Protein AF-A0A954FGM5-F1 (afdb_monomer_lite)

Secondary structure (DSSP, 8-state):
---PPPPP---HHHHHHHHHHHHHHHTTS--EEEEEEE--SEE-SSEEEPPTT---TT---HHHH--EETTEESS-----EEEEEEETTSS-EEEEE--EEETTEEE-SS-SSS-SS--TTT-TTSSSS----PPPGGGSGGGTPSSP-EEEEEEEEEPSSS-EEEEEEEE-TT--EEEEEEEEE-SS---GGGG-EEEEEEPTTSSEEEE---TTSPPP---TTSEEEETTTTEEEEEEEEEEPPTT--TTSGGGT-SEEEEESSPPPTTGGG--S-S--SSTT--TTSEEE--TTEEEEEEEEE----SS--

Sequence (314 aa):
RTAEGPAPTATAADLQALKLAAQALSGQGDGWTEILQGVPDAVTATALTMPAGTDLSAVPTSQLLMPFSGTVPLVRDPENFRVLLYDDTGKFSQAFPLTGVSGLIVTWSEDLNGSNGLDAGEDFNGNGVLDLRALPVEFYTNGITNPPVVSRVVIQARRVSDFSWMLTVRRRGDGALRSADIVVRFSDGADTNNERIFPATFIRGSQFVGVKVGADGVEPKIRKGKFIFDGVNAQWYRVRNVQEKSLLSPSTSFWANYDYLLELESDAVASAGSDASDGVMDGSDMSSMAGAMFPPGIVDVYPAGYRSFPETAD

Structure (mmCIF, N/CA/C/O backbone):
data_AF-A0A954FGM5-F1
#
_entry.id   AF-A0A954FGM5-F1
#
loop_
_atom_site.group_PDB
_atom_site.id
_atom_site.type_symbol
_atom_site.label_atom_id
_atom_site.label_alt_id
_atom_site.label_comp_id
_atom_site.label_asym_id
_atom_site.label_entity_id
_atom_site.label_seq_id
_atom_site.pdbx_PDB_ins_code
_atom_site.Cartn_x
_atom_site.Cartn_y
_atom_site.Cartn_z
_atom_site.occupancy
_atom_site.B_iso_or_equiv
_atom_site.auth_seq_id
_atom_site.auth_comp_id
_atom_site.auth_asym_id
_atom_site.auth_atom_id
_atom_site.pdbx_PDB_model_num
ATOM 1 N N . ARG A 1 1 ? -9.840 7.642 -35.596 1.00 42.34 1 ARG A N 1
ATOM 2 C CA . ARG A 1 1 ? -10.174 8.086 -34.224 1.00 42.34 1 ARG A CA 1
ATOM 3 C C . ARG A 1 1 ? -10.397 9.586 -34.293 1.00 42.34 1 ARG A C 1
ATOM 5 O O . ARG A 1 1 ? -9.471 10.291 -34.664 1.00 42.34 1 ARG A O 1
ATOM 12 N N . THR A 1 2 ? -11.628 10.047 -34.082 1.00 35.12 2 THR A N 1
ATOM 13 C CA . THR A 1 2 ? -11.915 11.469 -33.840 1.00 35.12 2 THR A CA 1
ATOM 14 C C . THR A 1 2 ? -11.052 11.947 -32.680 1.00 35.12 2 THR A C 1
ATOM 16 O O . THR A 1 2 ? -10.830 11.165 -31.757 1.00 35.12 2 THR A O 1
ATOM 19 N N . ALA A 1 3 ? -10.526 13.171 -32.771 1.00 37.81 3 ALA A N 1
ATOM 20 C CA . ALA A 1 3 ? -9.699 13.777 -31.736 1.00 37.81 3 ALA A CA 1
ATOM 21 C C . ALA A 1 3 ? -10.379 13.594 -30.374 1.00 37.81 3 ALA A C 1
ATOM 23 O O . ALA A 1 3 ? -11.479 14.106 -30.160 1.00 37.81 3 ALA A O 1
ATOM 24 N N . GLU A 1 4 ? -9.764 12.793 -29.502 1.00 42.00 4 GLU A N 1
ATOM 25 C CA . GLU A 1 4 ? -10.161 12.735 -28.102 1.00 42.00 4 GLU A CA 1
ATOM 26 C C . GLU A 1 4 ? -10.044 14.161 -27.572 1.00 42.00 4 GLU A C 1
ATOM 28 O O . GLU A 1 4 ? -9.002 14.807 -27.718 1.00 42.00 4 GLU A O 1
ATOM 33 N N . GLY A 1 5 ? -11.149 14.688 -27.040 1.00 39.25 5 GLY A N 1
ATOM 34 C CA . GLY A 1 5 ? -11.119 15.945 -26.307 1.00 39.25 5 GLY A CA 1
ATOM 35 C C . GLY A 1 5 ? -10.073 15.874 -25.189 1.00 39.25 5 GLY A C 1
ATOM 36 O O . GLY A 1 5 ? -9.646 14.775 -24.823 1.00 39.25 5 GLY A O 1
ATOM 37 N N . PRO A 1 6 ? -9.637 17.024 -24.648 1.00 44.00 6 PRO A N 1
ATOM 38 C CA . PRO A 1 6 ? -8.684 17.030 -23.547 1.00 44.00 6 PRO A CA 1
ATOM 39 C C . PRO A 1 6 ? -9.183 16.080 -22.456 1.00 44.00 6 PRO A C 1
ATOM 41 O O . PRO A 1 6 ? -10.339 16.178 -22.036 1.00 44.00 6 PRO A O 1
ATOM 44 N N . ALA A 1 7 ? -8.332 15.126 -22.068 1.00 49.62 7 ALA A N 1
ATOM 45 C CA . ALA A 1 7 ? -8.654 14.181 -21.012 1.00 49.62 7 ALA A CA 1
ATOM 46 C C . ALA A 1 7 ? -9.137 14.980 -19.789 1.00 49.62 7 ALA A C 1
ATOM 48 O O . ALA A 1 7 ? -8.488 15.971 -19.438 1.00 49.62 7 ALA A O 1
ATOM 49 N N . PRO A 1 8 ? -10.281 14.622 -19.181 1.00 52.44 8 PRO A N 1
ATOM 50 C CA . PRO A 1 8 ? -10.794 15.358 -18.038 1.00 52.44 8 PRO A CA 1
ATOM 51 C C . PRO A 1 8 ? -9.719 15.400 -16.950 1.00 52.44 8 PRO A C 1
ATOM 53 O O . PRO A 1 8 ? -9.206 14.364 -16.528 1.00 52.44 8 PRO A O 1
ATOM 56 N N . THR A 1 9 ? -9.340 16.607 -16.532 1.00 68.38 9 THR A N 1
ATOM 57 C CA . THR A 1 9 ? -8.352 16.798 -15.471 1.00 68.38 9 THR A CA 1
ATOM 58 C C . THR A 1 9 ? -8.957 16.306 -14.162 1.00 68.38 9 THR A C 1
ATOM 60 O O . THR A 1 9 ? -9.938 16.880 -13.691 1.00 68.38 9 THR A O 1
ATOM 63 N N . ALA A 1 10 ? -8.391 15.243 -13.588 1.00 72.81 10 ALA A N 1
ATOM 64 C CA . ALA A 1 10 ? -8.814 14.728 -12.290 1.00 72.81 10 ALA A CA 1
ATOM 65 C C . ALA A 1 10 ? -8.733 15.837 -11.228 1.00 72.81 10 ALA A C 1
ATOM 67 O O . ALA A 1 10 ? -7.731 16.555 -11.140 1.00 72.81 10 ALA A O 1
ATOM 68 N N . THR A 1 11 ? -9.787 15.993 -10.429 1.00 80.50 11 THR A N 1
ATOM 69 C CA . THR A 1 11 ? -9.795 16.943 -9.312 1.00 80.50 11 THR A CA 1
ATOM 70 C C . THR A 1 11 ? -8.912 16.434 -8.167 1.00 80.50 11 THR A C 1
ATOM 72 O O . THR A 1 11 ? -8.556 15.257 -8.105 1.00 80.50 11 THR A O 1
ATOM 75 N N . ALA A 1 12 ? -8.568 17.299 -7.207 1.00 75.06 12 ALA A N 1
ATOM 76 C CA . ALA A 1 12 ? -7.838 16.872 -6.008 1.00 75.06 12 ALA A CA 1
ATOM 77 C C . ALA A 1 12 ? -8.591 15.779 -5.221 1.00 75.06 12 ALA A C 1
ATOM 79 O O . ALA A 1 12 ? -7.965 14.873 -4.670 1.00 75.06 12 ALA A O 1
ATOM 80 N N . ALA A 1 13 ? -9.926 15.839 -5.221 1.00 71.00 13 ALA A N 1
ATOM 81 C CA . ALA A 1 13 ? -10.782 14.846 -4.585 1.00 71.00 13 ALA A CA 1
ATOM 82 C C . ALA A 1 13 ? -10.732 13.496 -5.325 1.00 71.00 13 ALA A C 1
ATOM 84 O O . ALA A 1 13 ? -10.626 12.459 -4.674 1.00 71.00 13 ALA A O 1
ATOM 85 N N . ASP A 1 14 ? -10.699 13.504 -6.664 1.00 71.12 14 ASP A N 1
ATOM 86 C CA . ASP A 1 14 ? -10.536 12.286 -7.476 1.00 71.12 14 ASP A CA 1
ATOM 87 C C . ASP A 1 14 ? -9.168 11.626 -7.245 1.00 71.12 14 ASP A C 1
ATOM 89 O O . ASP A 1 14 ? -9.064 10.406 -7.115 1.00 71.12 14 ASP A O 1
ATOM 93 N N . LEU A 1 15 ? -8.104 12.430 -7.139 1.00 69.06 15 LEU A N 1
ATOM 94 C CA . LEU A 1 15 ? -6.757 11.932 -6.845 1.00 69.06 15 LEU A CA 1
ATOM 95 C C . LEU A 1 15 ? -6.665 11.340 -5.429 1.00 69.06 15 LEU A C 1
ATOM 97 O O . LEU A 1 15 ? -6.046 10.291 -5.238 1.00 69.06 15 LEU A O 1
ATOM 101 N N . GLN A 1 16 ? -7.300 11.973 -4.438 1.00 71.94 16 GLN A N 1
ATOM 102 C CA . GLN A 1 16 ? -7.388 11.443 -3.074 1.00 71.94 16 GLN A CA 1
ATOM 103 C C . GLN A 1 16 ? -8.213 10.151 -3.018 1.00 71.94 16 GLN A C 1
ATOM 105 O O . GLN A 1 16 ? -7.807 9.201 -2.348 1.00 71.94 16 GLN A O 1
ATOM 110 N N . ALA A 1 17 ? -9.324 10.085 -3.754 1.00 70.88 17 ALA A N 1
ATOM 111 C CA . ALA A 1 17 ? -10.164 8.897 -3.872 1.00 70.88 17 ALA A CA 1
ATOM 112 C C . ALA A 1 17 ? -9.381 7.718 -4.466 1.00 70.88 17 ALA A C 1
ATOM 114 O O . ALA A 1 17 ? -9.348 6.631 -3.885 1.00 70.88 17 ALA A O 1
ATOM 115 N N . LEU A 1 18 ? -8.665 7.953 -5.569 1.00 69.25 18 LEU A N 1
ATOM 116 C CA . LEU A 1 18 ? -7.791 6.956 -6.184 1.00 69.25 18 LEU A CA 1
ATOM 117 C C . LEU A 1 18 ? -6.701 6.482 -5.214 1.00 69.25 18 LEU A C 1
ATOM 119 O O . LEU A 1 18 ? -6.462 5.280 -5.102 1.00 69.25 18 LEU A O 1
ATOM 123 N N . LYS A 1 19 ? -6.069 7.406 -4.477 1.00 69.56 19 LYS A N 1
ATOM 124 C CA . LYS A 1 19 ? -5.048 7.073 -3.475 1.00 69.56 19 LYS A CA 1
ATOM 125 C C . LYS A 1 19 ? -5.610 6.180 -2.365 1.00 69.56 19 LYS A C 1
ATOM 127 O O . LYS A 1 19 ? -4.967 5.195 -2.016 1.00 69.56 19 LYS A O 1
ATOM 132 N N . LEU A 1 20 ? -6.795 6.488 -1.836 1.00 71.50 20 LEU A N 1
ATOM 133 C CA . LEU A 1 20 ? -7.445 5.682 -0.795 1.00 71.50 20 LEU A CA 1
ATOM 134 C C . LEU A 1 20 ? -7.841 4.292 -1.303 1.00 71.50 20 LEU A C 1
ATOM 136 O O . LEU A 1 20 ? -7.588 3.304 -0.618 1.00 71.50 20 LEU A O 1
ATOM 140 N N . ALA A 1 21 ? -8.387 4.189 -2.517 1.00 69.44 21 ALA A N 1
ATOM 141 C CA . ALA A 1 21 ? -8.713 2.902 -3.130 1.00 69.44 21 ALA A CA 1
ATOM 142 C C . ALA A 1 21 ? -7.455 2.049 -3.376 1.00 69.44 21 ALA A C 1
ATOM 144 O O . ALA A 1 21 ? -7.438 0.851 -3.084 1.00 69.44 21 ALA A O 1
ATOM 145 N N . ALA A 1 22 ? -6.375 2.675 -3.854 1.00 66.19 22 ALA A N 1
ATOM 146 C CA . ALA A 1 22 ? -5.086 2.018 -4.025 1.00 66.19 22 ALA A CA 1
ATOM 147 C C . ALA A 1 22 ? -4.515 1.541 -2.682 1.00 66.19 22 ALA A C 1
ATOM 149 O O . ALA A 1 22 ? -4.049 0.409 -2.606 1.00 66.19 22 ALA A O 1
ATOM 150 N N . GLN A 1 23 ? -4.613 2.352 -1.621 1.00 67.75 23 GLN A N 1
ATOM 151 C CA . GLN A 1 23 ? -4.214 1.973 -0.261 1.00 67.75 23 GLN A CA 1
ATOM 152 C C . GLN A 1 23 ? -5.037 0.801 0.286 1.00 67.75 23 GLN A C 1
ATOM 154 O O . GLN A 1 23 ? -4.470 -0.117 0.877 1.00 67.75 23 GLN A O 1
ATOM 159 N N . ALA A 1 24 ? -6.352 0.794 0.059 1.00 68.12 24 ALA A N 1
ATOM 160 C CA . ALA A 1 24 ? -7.238 -0.287 0.488 1.00 68.12 24 ALA A CA 1
ATOM 161 C C . ALA A 1 24 ? -6.846 -1.632 -0.139 1.00 68.12 24 ALA A C 1
ATOM 163 O O . ALA A 1 24 ? -6.836 -2.667 0.533 1.00 68.12 24 ALA A O 1
ATOM 164 N N . LEU A 1 25 ? -6.504 -1.600 -1.431 1.00 66.44 25 LEU A N 1
ATOM 165 C CA . LEU A 1 25 ? -6.052 -2.758 -2.191 1.00 66.44 25 LEU A CA 1
ATOM 166 C C . LEU A 1 25 ? -4.634 -3.180 -1.785 1.00 66.44 25 LEU A C 1
ATOM 168 O O . LEU A 1 25 ? -4.386 -4.355 -1.521 1.00 66.44 25 LEU A O 1
ATOM 172 N N . SER A 1 26 ? -3.702 -2.229 -1.697 1.00 59.91 26 SER A N 1
ATOM 173 C CA . SER A 1 26 ? -2.297 -2.503 -1.388 1.00 59.91 26 SER A CA 1
ATOM 174 C C . SER A 1 26 ? -2.081 -2.935 0.061 1.00 59.91 26 SER A C 1
ATOM 176 O O . SER A 1 26 ? -1.138 -3.666 0.347 1.00 59.91 26 SER A O 1
ATOM 178 N N . GLY A 1 27 ? -2.953 -2.491 0.968 1.00 58.19 27 GLY A N 1
ATOM 179 C CA . GLY A 1 27 ? -2.939 -2.821 2.387 1.00 58.19 27 GLY A CA 1
ATOM 180 C C . GLY A 1 27 ? -3.598 -4.157 2.723 1.00 58.19 27 GLY A C 1
ATOM 181 O O . GLY A 1 27 ? -3.736 -4.459 3.902 1.00 58.19 27 GLY A O 1
ATOM 182 N N . GLN A 1 28 ? -4.041 -4.968 1.749 1.00 60.12 28 GLN A N 1
ATOM 183 C CA . GLN A 1 28 ? -4.623 -6.298 2.024 1.00 60.12 28 GLN A CA 1
ATOM 184 C C . GLN A 1 28 ? -3.660 -7.271 2.733 1.00 60.12 28 GLN A C 1
ATOM 186 O O . GLN A 1 28 ? -4.108 -8.303 3.224 1.00 60.12 28 GLN A O 1
ATOM 191 N N . GLY A 1 29 ? -2.365 -6.951 2.833 1.00 55.66 29 GLY A N 1
ATOM 192 C CA . GLY A 1 29 ? -1.471 -7.605 3.792 1.00 55.66 29 GLY A CA 1
ATOM 193 C C . GLY A 1 29 ? -1.835 -7.248 5.240 1.00 55.66 29 GLY A C 1
ATOM 194 O O . GLY A 1 29 ? -2.207 -6.117 5.529 1.00 55.66 29 GLY A O 1
ATOM 195 N N . ASP A 1 30 ? -1.717 -8.197 6.169 1.00 60.16 30 ASP A N 1
ATOM 196 C CA . ASP A 1 30 ? -2.105 -8.031 7.583 1.00 60.16 30 ASP A CA 1
ATOM 197 C C . ASP A 1 30 ? -1.096 -7.191 8.401 1.00 60.16 30 ASP A C 1
ATOM 199 O O . ASP A 1 30 ? -0.545 -7.620 9.413 1.00 60.16 30 ASP A O 1
ATOM 203 N N . GLY A 1 31 ? -0.784 -5.988 7.919 1.00 73.69 31 GLY A N 1
ATOM 204 C CA . GLY A 1 31 ? 0.100 -5.038 8.582 1.00 73.69 31 GLY A CA 1
ATOM 205 C C . GLY A 1 31 ? -0.702 -3.976 9.325 1.00 73.69 31 GLY A C 1
ATOM 206 O O . GLY A 1 31 ? -1.378 -3.162 8.700 1.00 73.69 31 GLY A O 1
ATOM 207 N N . TRP A 1 32 ? -0.579 -3.930 10.651 1.00 82.50 32 TRP A N 1
ATOM 208 C CA . TRP A 1 32 ? -1.191 -2.896 11.491 1.00 82.50 32 TRP A CA 1
ATOM 209 C C . TRP A 1 32 ? -0.150 -2.252 12.406 1.00 82.50 32 TRP A C 1
ATOM 211 O O . TRP A 1 32 ? 0.765 -2.913 12.911 1.00 82.50 32 TRP A O 1
ATOM 221 N N . THR A 1 33 ? -0.267 -0.943 12.595 1.00 86.50 33 THR A N 1
ATOM 222 C CA . THR A 1 33 ? 0.549 -0.161 13.524 1.00 86.50 33 THR A CA 1
ATOM 223 C C . THR A 1 33 ? -0.336 0.302 14.662 1.00 86.50 33 THR A C 1
ATOM 225 O O . THR A 1 33 ? -1.377 0.913 14.433 1.00 86.50 33 THR A O 1
ATOM 228 N N . GLU A 1 34 ? 0.075 0.006 15.889 1.00 91.06 34 GLU A N 1
ATOM 229 C CA . GLU A 1 34 ? -0.569 0.538 17.084 1.00 91.06 34 GLU A CA 1
ATOM 230 C C . GLU A 1 34 ? -0.386 2.057 17.136 1.00 91.06 34 GLU A C 1
ATOM 232 O O . GLU A 1 34 ? 0.739 2.552 17.096 1.00 91.06 34 GLU A O 1
ATOM 237 N N . ILE A 1 35 ? -1.502 2.783 17.191 1.00 90.81 35 ILE A N 1
ATOM 238 C CA . ILE A 1 35 ? -1.520 4.223 17.465 1.00 90.81 35 ILE A CA 1
ATOM 239 C C . ILE A 1 35 ? -1.568 4.433 18.974 1.00 90.81 35 ILE A C 1
ATOM 241 O O . ILE A 1 35 ? -0.849 5.263 19.523 1.00 90.81 35 ILE A O 1
ATOM 245 N N . LEU A 1 36 ? -2.454 3.685 19.632 1.00 93.50 36 LEU A N 1
ATOM 246 C CA . LEU A 1 36 ? -2.759 3.859 21.038 1.00 93.50 36 LEU A CA 1
ATOM 247 C C . LEU A 1 36 ? -3.229 2.541 21.647 1.00 93.50 36 LEU A C 1
ATOM 249 O O . LEU A 1 36 ? -3.918 1.757 20.996 1.00 93.50 36 LEU A O 1
ATOM 253 N N . GLN A 1 37 ? -2.917 2.340 22.923 1.00 94.69 37 GLN A N 1
ATOM 254 C CA . GLN A 1 37 ? -3.499 1.286 23.743 1.00 94.69 37 GLN A CA 1
ATOM 255 C C . GLN A 1 37 ? -3.912 1.836 25.108 1.00 94.69 37 GLN A C 1
ATOM 257 O O . GLN A 1 37 ? -3.314 2.789 25.610 1.00 94.69 37 GLN A O 1
ATOM 262 N N . GLY A 1 38 ? -4.918 1.222 25.720 1.00 93.44 38 GLY A N 1
ATOM 263 C CA . GLY A 1 38 ? -5.369 1.604 27.052 1.00 93.44 38 GLY A CA 1
ATOM 264 C C . GLY A 1 38 ? -6.426 0.668 27.619 1.00 93.44 38 GLY A C 1
ATOM 265 O O . GLY A 1 38 ? -6.767 -0.353 27.021 1.00 93.44 38 GLY A O 1
ATOM 266 N N . VAL A 1 39 ? -6.944 1.040 28.786 1.00 95.06 39 VAL A N 1
ATOM 267 C CA . VAL A 1 39 ? -8.089 0.397 29.437 1.00 95.06 39 VAL A CA 1
ATOM 268 C C . VAL A 1 39 ? -9.225 1.416 29.433 1.00 95.06 39 VAL A C 1
ATOM 270 O O . VAL A 1 39 ? -8.990 2.524 29.902 1.00 95.06 39 VAL A O 1
ATOM 273 N N . PRO A 1 40 ? -10.407 1.113 28.876 1.00 95.50 40 PRO A N 1
ATOM 274 C CA . PRO A 1 40 ? -11.510 2.068 28.848 1.00 95.50 40 PRO A CA 1
ATOM 275 C C . PRO A 1 40 ? -12.122 2.274 30.245 1.00 95.50 40 PRO A C 1
ATOM 277 O O . PRO A 1 40 ? -12.221 1.330 31.026 1.00 95.50 40 PRO A O 1
ATOM 280 N N . ASP A 1 41 ? -12.590 3.492 30.531 1.00 95.44 41 ASP A N 1
ATOM 281 C CA . ASP A 1 41 ? -13.333 3.829 31.759 1.00 95.44 41 ASP A CA 1
ATOM 282 C C . ASP A 1 41 ? -14.783 3.322 31.701 1.00 95.44 41 ASP A C 1
ATOM 284 O O . ASP A 1 41 ? -15.388 2.996 32.723 1.00 95.44 41 ASP A O 1
ATOM 288 N N . ALA A 1 42 ? -15.359 3.278 30.497 1.00 92.81 42 ALA A N 1
ATOM 289 C CA . ALA A 1 42 ? -16.714 2.801 30.253 1.00 92.81 42 ALA A CA 1
ATOM 290 C C . ALA A 1 42 ? -16.826 2.172 28.864 1.00 92.81 42 ALA A C 1
ATOM 292 O O . ALA A 1 42 ? -16.127 2.571 27.932 1.00 92.81 42 ALA A O 1
ATOM 293 N N . VAL A 1 43 ? -17.733 1.209 28.720 1.00 92.06 43 VAL A N 1
ATOM 294 C CA . VAL A 1 43 ? -17.988 0.503 27.462 1.00 92.06 43 VAL A CA 1
ATOM 295 C C . VAL A 1 43 ? -19.495 0.353 27.274 1.00 92.06 43 VAL A C 1
ATOM 297 O O . VAL A 1 43 ? -20.228 0.068 28.222 1.00 92.06 43 VAL A O 1
ATOM 300 N N . THR A 1 44 ? -19.961 0.550 26.047 1.00 90.06 44 THR A N 1
ATOM 301 C CA . THR A 1 44 ? -21.324 0.268 25.589 1.00 90.06 44 THR A CA 1
ATOM 302 C C . THR A 1 44 ? -21.275 -0.761 24.455 1.00 90.06 44 THR A C 1
ATOM 304 O O . THR A 1 44 ? -20.210 -1.247 24.085 1.00 90.06 44 THR A O 1
ATOM 307 N N . ALA A 1 45 ? -22.425 -1.116 23.878 1.00 86.62 45 ALA A N 1
ATOM 308 C CA . ALA A 1 45 ? -22.470 -2.074 22.773 1.00 86.62 45 ALA A CA 1
ATOM 309 C C . ALA A 1 45 ? -21.736 -1.597 21.501 1.00 86.62 45 ALA A C 1
ATOM 311 O O . ALA A 1 45 ? -21.339 -2.433 20.694 1.00 86.62 45 ALA A O 1
ATOM 312 N N . THR A 1 46 ? -21.575 -0.285 21.311 1.00 90.12 46 THR A N 1
ATOM 313 C CA . THR A 1 46 ? -21.078 0.324 20.061 1.00 90.12 46 THR A CA 1
ATOM 314 C C . THR A 1 46 ? -19.982 1.372 20.271 1.00 90.12 46 THR A C 1
ATOM 316 O O . THR A 1 46 ? -19.466 1.936 19.301 1.00 90.12 46 THR A O 1
ATOM 319 N N . ALA A 1 47 ? -19.631 1.653 21.529 1.00 91.88 47 ALA A N 1
ATOM 320 C CA . ALA A 1 47 ? -18.670 2.681 21.889 1.00 91.88 47 ALA A CA 1
ATOM 321 C C . ALA A 1 47 ? -17.912 2.348 23.178 1.00 91.88 47 ALA A C 1
ATOM 323 O O . ALA A 1 47 ? -18.338 1.531 23.996 1.00 91.88 47 ALA A O 1
ATOM 324 N N . LEU A 1 48 ? -16.803 3.045 23.395 1.00 94.56 48 LEU A N 1
ATOM 325 C CA . LEU A 1 48 ? -16.113 3.093 24.679 1.00 94.56 48 LEU A CA 1
ATOM 326 C C . LEU A 1 48 ? -15.670 4.514 25.008 1.00 94.56 48 LEU A C 1
ATOM 328 O O . LEU A 1 48 ? -15.512 5.351 24.119 1.00 94.56 48 LEU A O 1
ATOM 332 N N . THR A 1 49 ? -15.440 4.759 26.290 1.00 95.94 49 THR A N 1
ATOM 333 C CA . THR A 1 49 ? -14.870 6.001 26.806 1.00 95.94 49 THR A CA 1
ATOM 334 C C . THR A 1 49 ? -13.462 5.720 27.300 1.00 95.94 49 THR A C 1
ATOM 336 O O . THR A 1 49 ? -13.260 4.876 28.173 1.00 95.94 49 THR A O 1
ATOM 339 N N . MET A 1 50 ? -12.484 6.428 26.747 1.00 96.06 50 MET A N 1
ATOM 340 C CA . MET A 1 50 ? -11.091 6.358 27.179 1.00 96.06 50 MET A CA 1
ATOM 341 C C . MET A 1 50 ? -10.866 7.124 28.492 1.00 96.06 50 MET A C 1
ATOM 343 O O . MET A 1 50 ? -11.588 8.090 28.753 1.00 96.06 50 MET A O 1
ATOM 347 N N . PRO A 1 51 ? -9.843 6.758 29.287 1.00 95.25 51 PRO A N 1
ATOM 348 C CA . PRO A 1 51 ? -9.527 7.448 30.529 1.00 95.25 51 PRO A CA 1
ATOM 349 C C . PRO A 1 51 ? -9.266 8.936 30.354 1.00 95.25 51 PRO A C 1
ATOM 351 O O . PRO A 1 51 ? -8.685 9.370 29.351 1.00 95.25 51 PRO A O 1
ATOM 354 N N . ALA A 1 52 ? -9.618 9.717 31.374 1.00 92.56 52 ALA A N 1
ATOM 355 C CA . ALA A 1 52 ? -9.265 11.131 31.429 1.00 92.56 52 ALA A CA 1
ATOM 356 C C . ALA A 1 52 ? -7.747 11.330 31.241 1.00 92.56 52 ALA A C 1
ATOM 358 O O . ALA A 1 52 ? -6.931 10.680 31.892 1.00 92.56 52 ALA A O 1
ATOM 359 N N . GLY A 1 53 ? -7.369 12.245 30.343 1.00 89.00 53 GLY A N 1
ATOM 360 C CA . GLY A 1 53 ? -5.968 12.494 29.983 1.00 89.00 53 GLY A CA 1
ATOM 361 C C . GLY A 1 53 ? -5.436 11.637 28.830 1.00 89.00 53 GLY A C 1
ATOM 362 O O . GLY A 1 53 ? -4.307 11.864 28.400 1.00 89.00 53 GLY A O 1
ATOM 363 N N . THR A 1 54 ? -6.232 10.707 28.290 1.00 91.94 54 THR A N 1
ATOM 364 C CA . THR A 1 54 ? -5.911 10.046 27.018 1.00 91.94 54 THR A CA 1
ATOM 365 C C . THR A 1 54 ? -5.939 11.074 25.890 1.00 91.94 54 THR A C 1
ATOM 367 O O . THR A 1 54 ? -6.959 11.725 25.665 1.00 91.94 54 THR A O 1
ATOM 370 N N . ASP A 1 55 ? -4.829 11.213 25.167 1.00 90.12 55 ASP A N 1
ATOM 371 C CA . ASP A 1 55 ? -4.760 12.077 23.993 1.00 90.12 55 ASP A CA 1
ATOM 372 C C . ASP A 1 55 ? -5.238 11.322 22.746 1.00 90.12 55 ASP A C 1
ATOM 374 O O . ASP A 1 55 ? -4.541 10.455 22.218 1.00 90.12 55 ASP A O 1
ATOM 378 N N . LEU A 1 56 ? -6.445 11.653 22.285 1.00 88.56 56 LEU A N 1
ATOM 379 C CA . LEU A 1 56 ? -7.014 11.134 21.039 1.00 88.56 56 LEU A CA 1
ATOM 380 C C . LEU A 1 56 ? -6.890 12.122 19.869 1.00 88.56 56 LEU A C 1
ATOM 382 O O . LEU A 1 56 ? -7.385 11.838 18.783 1.00 88.56 56 LEU A O 1
ATOM 386 N N . SER A 1 57 ? -6.222 13.268 20.050 1.00 84.06 57 SER A N 1
ATOM 387 C CA . SER A 1 57 ? -6.143 14.316 19.019 1.00 84.06 57 SER A CA 1
ATOM 388 C C . SER A 1 57 ? -5.390 13.880 17.758 1.00 84.06 57 SER A C 1
ATOM 390 O O . SER A 1 57 ? -5.650 14.395 16.672 1.00 84.06 57 SER A O 1
ATOM 392 N N . ALA A 1 58 ? -4.482 12.912 17.894 1.00 78.50 58 ALA A N 1
ATOM 393 C CA . ALA A 1 58 ? -3.712 12.341 16.794 1.00 78.50 58 ALA A CA 1
ATOM 394 C C . ALA A 1 58 ? -4.353 11.084 16.177 1.00 78.50 58 ALA A C 1
ATOM 396 O O . ALA A 1 58 ? -3.792 10.529 15.232 1.00 78.50 58 ALA A O 1
ATOM 397 N N . VAL A 1 59 ? -5.493 10.611 16.700 1.00 84.06 59 VAL A N 1
ATOM 398 C CA . VAL A 1 59 ? -6.178 9.421 16.181 1.00 84.06 59 VAL A CA 1
ATOM 399 C C . VAL A 1 59 ? -7.007 9.815 14.955 1.00 84.06 59 VAL A C 1
ATOM 401 O O . VAL A 1 59 ? -7.973 10.566 15.094 1.00 84.06 59 VAL A O 1
ATOM 404 N N . PRO A 1 60 ? -6.674 9.327 13.747 1.00 76.44 60 PRO A N 1
ATOM 405 C CA . PRO A 1 60 ? -7.452 9.642 12.558 1.00 76.44 60 PRO A CA 1
ATOM 406 C C . PRO A 1 60 ? -8.764 8.859 12.566 1.00 76.44 60 PRO A C 1
ATOM 408 O O . PRO A 1 60 ? -8.819 7.730 13.052 1.00 76.44 60 PRO A O 1
ATOM 411 N N . THR A 1 61 ? -9.807 9.436 11.979 1.00 71.75 61 THR A N 1
ATOM 412 C CA . THR A 1 61 ? -11.105 8.777 11.811 1.00 71.75 61 THR A CA 1
ATOM 413 C C . THR A 1 61 ? -11.507 8.781 10.347 1.00 71.75 61 THR A C 1
ATOM 415 O O . THR A 1 61 ? -11.126 9.678 9.586 1.00 71.75 61 THR A O 1
ATOM 418 N N . SER A 1 62 ? -12.304 7.793 9.948 1.00 65.19 62 SER A N 1
ATOM 419 C CA . SER A 1 62 ? -12.837 7.699 8.588 1.00 65.19 62 SER A CA 1
ATOM 420 C C . SER A 1 62 ? -13.625 8.948 8.184 1.00 65.1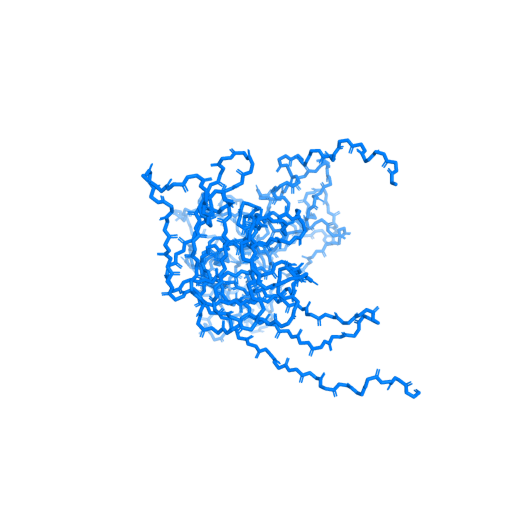9 62 SER A C 1
ATOM 422 O O . SER A 1 62 ? -13.484 9.433 7.060 1.00 65.19 62 SER A O 1
ATOM 424 N N . GLN A 1 63 ? -14.336 9.557 9.140 1.00 63.44 63 GLN A N 1
ATOM 425 C CA . GLN A 1 63 ? -15.060 10.819 8.966 1.00 63.44 63 GLN A CA 1
ATOM 426 C C . GLN A 1 63 ? -14.183 11.966 8.430 1.00 63.44 63 GLN A C 1
ATOM 428 O O . GLN A 1 63 ? -14.669 12.813 7.684 1.00 63.44 63 GLN A O 1
ATOM 433 N N . LEU A 1 64 ? -12.898 12.011 8.795 1.00 65.44 64 LEU A N 1
ATOM 434 C CA . LEU A 1 64 ? -11.988 13.098 8.412 1.00 65.44 64 LEU A CA 1
ATOM 435 C C . LEU A 1 64 ? -11.248 12.848 7.092 1.00 65.44 64 LEU A C 1
ATOM 437 O O . LEU A 1 64 ? -10.617 13.765 6.567 1.00 65.44 64 LEU A O 1
ATOM 441 N N . LEU A 1 65 ? -11.272 11.618 6.572 1.00 66.38 65 LEU A N 1
ATOM 442 C CA . LEU A 1 65 ? -10.368 11.199 5.497 1.00 66.38 65 LEU A CA 1
ATOM 443 C C . LEU A 1 65 ? -11.056 10.947 4.158 1.00 66.38 65 LEU A C 1
ATOM 445 O O . LEU A 1 65 ? -10.376 10.968 3.127 1.00 66.38 65 LEU A O 1
ATOM 449 N N . MET A 1 66 ? -12.370 10.725 4.148 1.00 70.88 66 MET A N 1
ATOM 450 C CA . MET A 1 66 ? -13.094 10.447 2.913 1.00 70.88 66 MET A CA 1
ATOM 451 C C . MET A 1 66 ? -13.239 11.698 2.033 1.00 70.88 66 MET A C 1
ATOM 453 O O . MET A 1 66 ? -13.720 12.732 2.498 1.00 70.88 66 MET A O 1
ATOM 457 N N . PRO A 1 67 ? -12.856 11.633 0.747 1.00 68.69 67 PRO A N 1
ATOM 458 C CA . PRO A 1 67 ? -13.113 12.701 -0.202 1.00 68.69 67 PRO A CA 1
ATOM 459 C C . PRO A 1 67 ? -14.577 12.665 -0.654 1.00 68.69 67 PRO A C 1
ATOM 461 O O . PRO A 1 67 ? -15.120 11.608 -0.980 1.00 68.69 67 PRO A O 1
ATOM 464 N N . PHE A 1 68 ? -15.200 13.840 -0.723 1.00 68.19 68 PHE A N 1
ATOM 465 C CA . PHE A 1 68 ? -16.591 14.015 -1.139 1.00 68.19 68 PHE A CA 1
ATOM 466 C C . PHE A 1 68 ? -16.690 14.841 -2.424 1.00 68.19 68 PHE A C 1
ATOM 468 O O . PHE A 1 68 ? -15.904 15.763 -2.651 1.00 68.19 68 PHE A O 1
ATOM 475 N N . SER A 1 69 ? -17.709 14.550 -3.233 1.00 69.06 69 SER A N 1
ATOM 476 C CA . SER A 1 69 ? -18.211 15.429 -4.289 1.00 69.06 69 SER A CA 1
ATOM 477 C C . SER A 1 69 ? -19.603 15.912 -3.892 1.00 69.06 69 SER A C 1
ATOM 479 O O . SER A 1 69 ? -20.587 15.170 -3.943 1.00 69.06 69 SER A O 1
ATOM 481 N N . GLY A 1 70 ? -19.681 17.152 -3.405 1.00 72.94 70 GLY A N 1
ATOM 482 C CA . GLY A 1 70 ? -20.884 17.644 -2.735 1.00 72.94 70 GLY A CA 1
ATOM 483 C C . GLY A 1 70 ? -21.149 16.855 -1.450 1.00 72.94 70 GLY A C 1
ATOM 484 O O . GLY A 1 70 ? -20.322 16.867 -0.545 1.00 72.94 70 GLY A O 1
ATOM 485 N N . THR A 1 71 ? -22.291 16.170 -1.377 1.00 65.06 71 THR A N 1
ATOM 486 C CA . THR A 1 71 ? -22.683 15.314 -0.240 1.00 65.06 71 THR A CA 1
ATOM 487 C C . THR A 1 71 ? -22.403 13.830 -0.470 1.00 65.06 71 THR A C 1
ATOM 489 O O . THR A 1 71 ? -22.703 13.021 0.401 1.00 65.06 71 THR A O 1
ATOM 492 N N . VAL A 1 72 ? -21.882 13.449 -1.640 1.00 66.00 72 VAL A N 1
ATOM 493 C CA . VAL A 1 72 ? -21.674 12.043 -2.002 1.00 66.00 72 VAL A CA 1
ATOM 494 C C . VAL A 1 72 ? -20.200 11.684 -1.803 1.00 66.00 72 VAL A C 1
ATOM 496 O O . VAL A 1 72 ? -19.341 12.353 -2.389 1.00 66.00 72 VAL A O 1
ATOM 499 N N . PRO A 1 73 ? -19.872 10.659 -0.998 1.00 67.62 73 PRO A N 1
ATOM 500 C CA . PRO A 1 73 ? -18.501 10.181 -0.880 1.00 67.62 73 PRO A CA 1
ATOM 501 C C . PRO A 1 73 ? -18.033 9.605 -2.221 1.00 67.62 73 PRO A C 1
ATOM 503 O O . PRO A 1 73 ? -18.756 8.870 -2.893 1.00 67.62 73 PRO A O 1
ATOM 506 N N . LEU A 1 74 ? -16.818 9.964 -2.636 1.00 71.50 74 LEU A N 1
ATOM 507 C CA . LEU A 1 74 ? -16.247 9.518 -3.913 1.00 71.50 74 LEU A CA 1
ATOM 508 C C . LEU A 1 74 ? -15.752 8.070 -3.864 1.00 71.50 74 LEU A C 1
ATOM 510 O O . LEU A 1 74 ? -15.667 7.405 -4.895 1.00 71.50 74 LEU A O 1
ATOM 514 N N . VAL A 1 75 ? -15.421 7.585 -2.670 1.00 70.62 75 VAL A N 1
ATOM 515 C CA . VAL A 1 75 ? -15.010 6.209 -2.389 1.00 70.62 75 VAL A CA 1
ATOM 516 C C . VAL A 1 75 ? -15.610 5.772 -1.066 1.00 70.62 75 VAL A C 1
ATOM 518 O O . VAL A 1 75 ? -15.813 6.595 -0.177 1.00 70.62 75 VAL A O 1
ATOM 521 N N . ARG A 1 76 ? -15.861 4.468 -0.943 1.00 72.50 76 ARG A N 1
ATOM 522 C CA . ARG A 1 76 ? -16.232 3.863 0.338 1.00 72.50 76 ARG A CA 1
ATOM 523 C C . ARG A 1 76 ? -15.064 3.935 1.312 1.00 72.50 76 ARG A C 1
ATOM 525 O O . ARG A 1 76 ? -13.911 3.905 0.868 1.00 72.50 76 ARG A O 1
ATOM 532 N N . ASP A 1 77 ? -15.361 3.986 2.609 1.00 70.31 77 ASP A N 1
ATOM 533 C CA . ASP A 1 77 ? -14.327 3.943 3.641 1.00 70.31 77 ASP A CA 1
ATOM 534 C C . ASP A 1 77 ? -13.462 2.682 3.460 1.00 70.31 77 ASP A C 1
ATOM 536 O O . ASP A 1 77 ? -13.988 1.565 3.461 1.00 70.31 77 ASP A O 1
ATOM 540 N N . PRO A 1 78 ? -12.141 2.829 3.271 1.00 67.38 78 PRO A N 1
ATOM 541 C CA . PRO A 1 78 ? -11.231 1.695 3.189 1.00 67.38 78 PRO A CA 1
ATOM 542 C C . PRO A 1 78 ? -10.990 0.984 4.534 1.00 67.38 78 PRO A C 1
ATOM 544 O O . PRO A 1 78 ? -10.204 0.033 4.557 1.00 67.38 78 PRO A O 1
ATOM 547 N N . GLU A 1 79 ? -11.600 1.449 5.633 1.00 78.00 79 GLU A N 1
ATOM 548 C CA . GLU A 1 79 ? -11.432 0.938 7.001 1.00 78.00 79 GLU A CA 1
ATOM 549 C C . GLU A 1 79 ? -9.949 0.931 7.419 1.00 78.00 79 GLU A C 1
ATOM 551 O O . GLU A 1 79 ? -9.408 -0.019 7.989 1.00 78.00 79 GLU A O 1
ATOM 556 N N . ASN A 1 80 ? -9.251 2.028 7.102 1.00 79.88 80 ASN A N 1
ATOM 557 C CA . ASN A 1 80 ? -7.815 2.180 7.362 1.00 79.88 80 ASN A CA 1
ATOM 558 C C . ASN A 1 80 ? -7.470 2.279 8.856 1.00 79.88 80 ASN A C 1
ATOM 560 O O . ASN A 1 80 ? -6.292 2.244 9.216 1.00 79.88 80 ASN A O 1
ATOM 564 N N . PHE A 1 81 ? -8.474 2.404 9.720 1.00 86.50 81 PHE A N 1
ATOM 565 C CA . PHE A 1 81 ? -8.323 2.462 11.164 1.00 86.50 81 PHE A CA 1
ATOM 566 C C . PHE A 1 81 ? -9.276 1.471 11.801 1.00 86.50 81 PHE A C 1
ATOM 568 O O . PHE A 1 81 ? -10.420 1.322 11.372 1.00 86.50 81 PHE A O 1
ATOM 575 N N . ARG A 1 82 ? -8.801 0.802 12.845 1.00 89.62 82 ARG A N 1
ATOM 576 C CA . ARG A 1 82 ? -9.599 -0.171 13.580 1.00 89.62 82 ARG A CA 1
ATOM 577 C C . ARG A 1 82 ? -9.398 -0.042 15.074 1.00 89.62 82 ARG A C 1
ATOM 579 O O . ARG A 1 82 ? -8.336 0.376 15.543 1.00 89.62 82 ARG A O 1
ATOM 586 N N . VAL A 1 83 ? -10.411 -0.471 15.805 1.00 93.56 83 VAL A N 1
ATOM 587 C CA . VAL A 1 83 ? -10.372 -0.680 17.243 1.00 93.56 83 VAL A CA 1
ATOM 588 C C . VAL A 1 83 ? -10.364 -2.181 17.523 1.00 93.56 83 VAL A C 1
ATOM 590 O O . VAL A 1 83 ? -11.185 -2.936 17.006 1.00 93.56 83 VAL A O 1
ATOM 593 N N . LEU A 1 84 ? -9.388 -2.628 18.307 1.00 94.69 84 LEU A N 1
ATOM 594 C CA . LEU A 1 84 ? -9.281 -3.988 18.819 1.00 94.69 84 LEU A CA 1
ATOM 595 C C . LEU A 1 84 ? -9.673 -3.973 20.283 1.00 94.69 84 LEU A C 1
ATOM 597 O O . LEU A 1 84 ? -9.041 -3.290 21.089 1.00 94.69 84 LEU A O 1
ATOM 601 N N . LEU A 1 85 ? -10.685 -4.753 20.620 1.00 95.50 85 LEU A N 1
ATOM 602 C CA . LEU A 1 85 ? -11.187 -4.891 21.976 1.00 95.50 85 LEU A CA 1
ATOM 603 C C . LEU A 1 85 ? -10.822 -6.269 22.492 1.00 95.50 85 LEU A C 1
ATOM 605 O O . LEU A 1 85 ? -10.948 -7.244 21.756 1.00 95.50 85 LEU A O 1
ATOM 609 N N . TYR A 1 86 ? -10.381 -6.336 23.741 1.00 94.81 86 TYR A N 1
ATOM 610 C CA . TYR A 1 86 ? -10.096 -7.577 24.448 1.00 94.81 86 TYR A CA 1
ATOM 611 C C . TYR A 1 86 ? -11.069 -7.727 25.612 1.00 94.81 86 TYR A C 1
ATOM 613 O O . TYR A 1 86 ? -11.300 -6.764 26.349 1.00 94.81 86 TYR A O 1
ATOM 621 N N . ASP A 1 87 ? -11.631 -8.922 25.766 1.00 91.44 87 ASP A N 1
ATOM 622 C CA . ASP A 1 87 ? -12.521 -9.261 26.879 1.00 91.44 87 ASP A CA 1
ATOM 623 C C . ASP A 1 87 ? -11.830 -9.083 28.241 1.00 91.44 87 ASP A C 1
ATOM 625 O O . ASP A 1 87 ? -10.632 -8.799 28.334 1.00 91.44 87 ASP A O 1
ATOM 629 N N . ASP A 1 88 ? -12.576 -9.245 29.330 1.00 88.25 88 ASP A N 1
ATOM 630 C CA . ASP A 1 88 ? -12.045 -9.109 30.691 1.00 88.25 88 ASP A CA 1
ATOM 631 C C . ASP A 1 88 ? -10.921 -10.115 31.014 1.00 88.25 88 ASP A C 1
ATOM 633 O O . ASP A 1 88 ? -10.056 -9.835 31.846 1.00 88.25 88 ASP A O 1
ATOM 637 N N . THR A 1 89 ? -10.882 -11.252 30.311 1.00 86.62 89 THR A N 1
ATOM 638 C CA . THR A 1 89 ? -9.830 -12.268 30.447 1.00 86.62 89 THR A CA 1
ATOM 639 C C . THR A 1 89 ? -8.622 -12.055 29.529 1.00 86.62 89 THR A C 1
ATOM 641 O O . THR A 1 89 ? -7.584 -12.696 29.723 1.00 86.62 89 THR A O 1
ATOM 644 N N . GLY A 1 90 ? -8.747 -11.191 28.520 1.00 85.56 90 GLY A N 1
ATOM 645 C CA . GLY A 1 90 ? -7.773 -10.992 27.449 1.00 85.56 90 GLY A CA 1
ATOM 646 C C . GLY A 1 90 ? -7.656 -12.156 26.454 1.00 85.56 90 GLY A C 1
ATOM 647 O O . GLY A 1 90 ? -6.757 -12.132 25.610 1.00 85.56 90 GLY A O 1
ATOM 648 N N . LYS A 1 91 ? -8.505 -13.187 26.552 1.00 83.94 91 LYS A N 1
ATOM 649 C CA . LYS A 1 91 ? -8.473 -14.380 25.687 1.00 83.94 91 LYS A CA 1
ATOM 650 C C . LYS A 1 91 ? -9.262 -14.197 24.403 1.00 83.94 91 LYS A C 1
ATOM 652 O O . LYS A 1 91 ? -8.927 -14.831 23.403 1.00 83.94 91 LYS A O 1
ATOM 657 N N . PHE A 1 92 ? -10.312 -13.389 24.447 1.00 85.25 92 PHE A N 1
ATOM 658 C CA . PHE A 1 92 ? -11.134 -13.091 23.290 1.00 85.25 92 PHE A CA 1
ATOM 659 C C . PHE A 1 92 ? -10.830 -11.678 22.814 1.00 85.25 92 PHE A C 1
ATOM 661 O O . PHE A 1 92 ? -10.727 -10.748 23.614 1.00 85.25 92 PHE A O 1
ATOM 668 N N . SER A 1 93 ? -10.675 -11.515 21.502 1.00 90.62 93 SER A N 1
ATOM 669 C CA . SER A 1 93 ? -10.491 -10.202 20.901 1.00 90.62 93 SER A CA 1
ATOM 670 C C . SER A 1 93 ? -11.341 -10.044 19.659 1.00 90.62 93 SER A C 1
ATOM 672 O O . SER A 1 93 ? -11.389 -10.956 18.835 1.00 90.62 93 SER A O 1
ATOM 674 N N . GLN A 1 94 ? -11.920 -8.862 19.489 1.00 92.75 94 GLN A N 1
ATOM 675 C CA . GLN A 1 94 ? -12.685 -8.501 18.305 1.00 92.75 94 GLN A CA 1
ATOM 676 C C . GLN A 1 94 ? -12.118 -7.220 17.700 1.00 92.75 94 GLN A C 1
ATOM 678 O O . GLN A 1 94 ? -11.805 -6.269 18.417 1.00 92.75 94 GLN A O 1
ATOM 683 N N . ALA A 1 95 ? -11.980 -7.211 16.377 1.00 91.75 95 ALA A N 1
ATOM 684 C CA . ALA A 1 95 ? -11.621 -6.024 15.617 1.00 91.75 95 ALA A CA 1
ATOM 685 C C . ALA A 1 95 ? -12.877 -5.418 14.984 1.00 91.75 95 ALA A C 1
ATOM 687 O O . ALA A 1 95 ? -13.697 -6.148 14.418 1.00 91.75 95 ALA A O 1
ATOM 688 N N . PHE A 1 96 ? -12.983 -4.096 15.052 1.00 91.19 96 PHE A N 1
ATOM 689 C CA . PHE A 1 96 ? -14.018 -3.308 14.393 1.00 91.19 96 PHE A CA 1
ATOM 690 C C . PHE A 1 96 ? -13.399 -2.100 13.681 1.00 91.19 96 PHE A C 1
ATOM 692 O O . PHE A 1 96 ? -12.356 -1.620 14.132 1.00 91.19 96 PHE A O 1
ATOM 699 N N . PRO A 1 97 ? -14.011 -1.579 12.606 1.00 88.12 97 PRO A N 1
ATOM 700 C CA . PRO A 1 97 ? -13.585 -0.310 12.025 1.00 88.12 97 PRO A CA 1
ATOM 701 C C . PRO A 1 97 ? -13.732 0.827 13.041 1.00 88.12 97 PRO A C 1
ATOM 703 O O . PRO A 1 97 ? -14.644 0.828 13.863 1.00 88.12 97 PRO A O 1
ATOM 706 N N . LEU A 1 98 ? -12.823 1.798 13.000 1.00 89.00 98 LEU A N 1
ATOM 707 C CA . LEU A 1 98 ? -12.921 3.007 13.815 1.00 89.00 98 LEU A CA 1
ATOM 708 C C . LEU A 1 98 ? -13.782 4.046 13.083 1.00 89.00 98 LEU A C 1
ATOM 710 O O . LEU A 1 98 ? -13.275 4.781 12.236 1.00 89.00 98 LEU A O 1
ATOM 714 N N . THR A 1 99 ? -15.071 4.121 13.417 1.00 86.06 99 THR A N 1
ATOM 715 C CA . THR A 1 99 ? -16.027 4.996 12.717 1.00 86.06 99 THR A CA 1
ATOM 716 C C . THR A 1 99 ? -15.956 6.445 13.198 1.00 86.06 99 THR A C 1
ATOM 718 O O . THR A 1 99 ? -16.085 7.368 12.395 1.00 86.06 99 THR A O 1
ATOM 721 N N . GLY A 1 100 ? -15.647 6.678 14.478 1.00 84.75 100 GLY A N 1
ATOM 722 C CA . GLY A 1 100 ? -15.590 8.037 15.017 1.00 84.75 100 GLY A CA 1
ATOM 723 C C . GLY A 1 100 ? -14.868 8.178 16.353 1.00 84.75 100 GLY A C 1
ATOM 724 O O . GLY A 1 100 ? -14.799 7.242 17.153 1.00 84.75 100 GLY A O 1
ATOM 725 N N . VAL A 1 101 ? -14.357 9.388 16.590 1.00 87.94 101 VAL A N 1
ATOM 726 C CA . VAL A 1 101 ? -13.742 9.839 17.843 1.00 87.94 101 VAL A CA 1
ATOM 727 C C . VAL A 1 101 ? -14.332 11.202 18.193 1.00 87.94 101 VA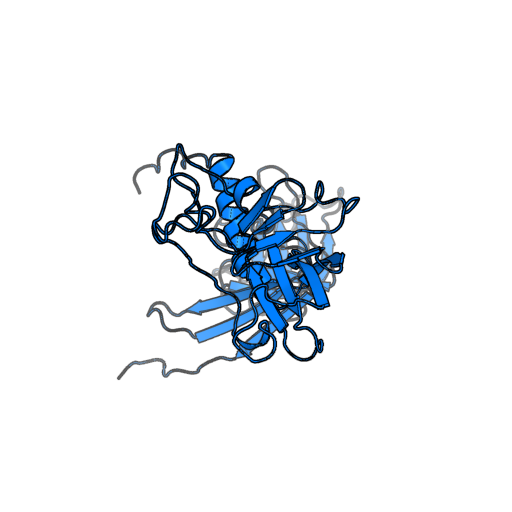L A C 1
ATOM 729 O O . VAL A 1 101 ? -14.252 12.137 17.399 1.00 87.94 101 VAL A O 1
ATOM 732 N N . SER A 1 102 ? -14.919 11.321 19.384 1.00 87.75 102 SER A N 1
ATOM 733 C CA . SER A 1 102 ? -15.496 12.569 19.894 1.00 87.75 102 SER A CA 1
ATOM 734 C C . SER A 1 102 ? -15.110 12.765 21.358 1.00 87.75 102 SER A C 1
ATOM 736 O O . SER A 1 102 ? -15.587 12.064 22.253 1.00 87.75 102 SER A O 1
ATOM 738 N N . GLY A 1 103 ? -14.193 13.700 21.616 1.00 90.50 103 GLY A N 1
ATOM 739 C CA . GLY A 1 103 ? -13.597 13.869 22.941 1.00 90.50 103 GLY A CA 1
ATOM 740 C C . GLY A 1 103 ? -12.808 12.624 23.354 1.00 90.50 103 GLY A C 1
ATOM 741 O O . GLY A 1 103 ? -11.777 12.333 22.761 1.00 90.50 103 GLY A O 1
ATOM 742 N N . LEU A 1 104 ? -13.298 11.903 24.367 1.00 94.12 104 LEU A N 1
ATOM 743 C CA . LEU A 1 104 ? -12.735 10.626 24.839 1.00 94.12 104 LEU A CA 1
ATOM 744 C C . LEU A 1 104 ? -13.523 9.404 24.345 1.00 94.12 104 LEU A C 1
ATOM 746 O O . LEU A 1 104 ? -13.189 8.275 24.700 1.00 94.12 104 LEU A O 1
ATOM 750 N N . ILE A 1 105 ? -14.586 9.622 23.570 1.00 92.56 105 ILE A N 1
ATOM 751 C CA . ILE A 1 105 ? -15.467 8.559 23.096 1.00 92.56 105 ILE A CA 1
ATOM 752 C C . ILE A 1 105 ? -14.937 8.034 21.768 1.00 92.56 105 ILE A C 1
ATOM 754 O O . ILE A 1 105 ? -14.702 8.806 20.838 1.00 92.56 105 ILE A O 1
ATOM 758 N N . VAL A 1 106 ? -14.786 6.717 21.690 1.00 92.38 106 VAL A N 1
ATOM 759 C CA . VAL A 1 106 ? -14.394 5.966 20.497 1.00 92.38 106 VAL A CA 1
ATOM 760 C C . VAL A 1 106 ? -15.586 5.117 20.071 1.00 92.38 106 VAL A C 1
ATOM 762 O O . VAL A 1 106 ? -16.144 4.389 20.889 1.00 92.38 106 VAL A O 1
ATOM 765 N N . THR A 1 107 ? -15.969 5.207 18.800 1.00 91.44 107 THR A N 1
ATOM 766 C CA . THR A 1 107 ? -17.132 4.513 18.220 1.00 91.44 107 THR A CA 1
ATOM 767 C C . THR A 1 107 ? -16.707 3.623 17.056 1.00 91.44 107 THR A C 1
ATOM 769 O O . THR A 1 107 ? -15.750 3.946 16.347 1.00 91.44 107 THR A O 1
ATOM 772 N N . TRP A 1 108 ? -17.393 2.491 16.885 1.00 91.00 108 TRP A N 1
ATOM 773 C CA . TRP A 1 108 ? -17.144 1.530 15.795 1.00 91.00 108 TRP A CA 1
ATOM 774 C C . TRP A 1 108 ? -18.410 1.068 15.064 1.00 91.00 108 TRP A C 1
ATOM 776 O O . TRP A 1 108 ? -18.372 0.179 14.210 1.00 91.00 108 TRP A O 1
ATOM 786 N N . SER A 1 109 ? -19.546 1.654 15.419 1.00 89.31 109 SER A N 1
ATOM 787 C CA . SER A 1 109 ? -20.822 1.483 14.737 1.00 89.31 109 SER A CA 1
ATOM 788 C C . SER A 1 109 ? -21.166 2.772 14.004 1.00 89.31 109 SER A C 1
ATOM 790 O O . SER A 1 109 ? -20.698 3.848 14.387 1.00 89.31 109 SER A O 1
ATOM 792 N N . GLU A 1 110 ? -21.980 2.649 12.965 1.00 86.44 110 GLU A N 1
ATOM 793 C CA . GLU A 1 110 ? -22.580 3.796 12.281 1.00 86.44 110 GLU A CA 1
ATOM 794 C C . GLU A 1 110 ? -23.784 4.353 13.058 1.00 86.44 110 GLU A C 1
ATOM 796 O O . GLU A 1 110 ? -24.053 5.542 12.993 1.00 86.44 110 GLU A O 1
ATOM 801 N N . ASP A 1 111 ? -24.436 3.528 13.885 1.00 86.00 111 ASP A N 1
ATOM 802 C CA . ASP A 1 111 ? -25.540 3.939 14.770 1.00 86.00 111 ASP A CA 1
ATOM 803 C C . ASP A 1 111 ? -25.018 4.719 15.989 1.00 86.00 111 ASP A C 1
ATOM 805 O O . ASP A 1 111 ? -24.750 4.144 17.052 1.00 86.00 111 ASP A O 1
ATOM 809 N N . LEU A 1 112 ? -24.794 6.023 15.819 1.00 81.00 112 LEU A N 1
ATOM 810 C CA . LEU A 1 112 ? -24.195 6.883 16.842 1.00 81.00 112 LEU A CA 1
ATOM 811 C C . LEU A 1 112 ? -25.197 7.258 17.931 1.00 81.00 112 LEU A C 1
ATOM 813 O O . LEU A 1 112 ? -24.798 7.538 19.065 1.00 81.00 112 LEU A O 1
ATOM 817 N N . ASN A 1 113 ? -26.483 7.306 17.588 1.00 81.12 113 ASN A N 1
ATOM 818 C CA . ASN A 1 113 ? -27.542 7.738 18.495 1.00 81.12 113 ASN A CA 1
ATOM 819 C C . ASN A 1 113 ? -28.424 6.594 19.029 1.00 81.12 113 ASN A C 1
ATOM 821 O O . ASN A 1 113 ? -29.256 6.837 19.908 1.00 81.12 113 ASN A O 1
ATOM 825 N N . GLY A 1 114 ? -28.214 5.358 18.568 1.00 82.44 114 GLY A N 1
ATOM 826 C CA . GLY A 1 114 ? -28.929 4.168 19.028 1.00 82.44 114 GLY A CA 1
ATOM 827 C C . GLY A 1 114 ? -30.362 4.072 18.503 1.00 82.44 114 GLY A C 1
ATOM 828 O O . GLY A 1 114 ? -31.202 3.427 19.141 1.00 82.44 114 GLY A O 1
ATOM 829 N N . SER A 1 115 ? -30.681 4.749 17.397 1.00 85.62 115 SER A N 1
ATOM 830 C CA . SER A 1 115 ? -32.027 4.769 16.818 1.00 85.62 115 SER A CA 1
ATOM 831 C C . SER A 1 115 ? -32.337 3.526 15.977 1.00 85.62 115 SER A C 1
ATOM 833 O O . SER A 1 115 ? -33.508 3.282 15.669 1.00 85.62 115 SER A O 1
ATOM 835 N N . ASN A 1 116 ? -31.320 2.721 15.634 1.00 86.88 116 ASN A N 1
ATOM 836 C CA . ASN A 1 116 ? -31.385 1.650 14.633 1.00 86.88 116 ASN A CA 1
ATOM 837 C C . ASN A 1 116 ? -31.861 2.125 13.240 1.00 86.88 116 ASN A C 1
ATOM 839 O O . ASN A 1 116 ? -32.363 1.318 12.449 1.00 86.88 116 ASN A O 1
ATOM 843 N N . GLY A 1 117 ? -31.744 3.419 12.937 1.00 88.25 117 GLY A N 1
ATOM 844 C CA . GLY A 1 117 ? -31.998 4.012 11.625 1.00 88.25 117 GLY A CA 1
ATOM 845 C C . GLY A 1 117 ? -30.731 4.661 11.076 1.00 88.25 117 GLY A C 1
ATOM 846 O O . GLY A 1 117 ? -29.857 5.028 11.843 1.00 88.25 117 GLY A O 1
ATOM 847 N N . LEU A 1 118 ? -30.615 4.767 9.748 1.00 86.12 118 LEU A N 1
ATOM 848 C CA . LEU A 1 118 ? -29.514 5.507 9.131 1.00 86.12 118 LEU A CA 1
ATOM 849 C C . LEU A 1 118 ? -29.835 7.004 9.147 1.00 86.12 118 LEU A C 1
ATOM 851 O O . LEU A 1 118 ? -30.626 7.462 8.314 1.00 86.12 118 LEU A O 1
ATOM 855 N N . ASP A 1 119 ? -29.232 7.755 10.067 1.00 86.12 119 ASP A N 1
ATOM 856 C CA . ASP A 1 119 ? -29.413 9.202 10.140 1.00 86.12 119 ASP A CA 1
ATOM 857 C C . ASP A 1 119 ? -28.374 9.985 9.320 1.00 86.12 119 ASP A C 1
ATOM 859 O O . ASP A 1 119 ? -27.356 9.483 8.832 1.00 86.12 119 ASP A O 1
ATOM 863 N N . ALA A 1 120 ? -28.650 11.276 9.126 1.00 81.94 120 ALA A N 1
ATOM 864 C CA . ALA A 1 120 ? -27.736 12.167 8.427 1.00 81.94 120 ALA A CA 1
ATOM 865 C C . ALA A 1 120 ? -26.395 12.259 9.176 1.00 81.94 120 ALA A C 1
ATOM 867 O O . ALA A 1 120 ? -26.332 12.781 10.288 1.00 81.94 120 ALA A O 1
ATOM 868 N N . GLY A 1 121 ? -25.320 11.811 8.525 1.00 75.31 121 GLY A N 1
ATOM 869 C CA . GLY A 1 121 ? -23.971 11.792 9.097 1.00 75.31 121 GLY A CA 1
ATOM 870 C C . GLY A 1 121 ? -23.554 10.458 9.719 1.00 75.31 121 GLY A C 1
ATOM 871 O O . GLY A 1 121 ? -22.447 10.397 10.244 1.00 75.31 121 GLY A O 1
ATOM 872 N N . GLU A 1 122 ? -24.393 9.421 9.636 1.00 81.44 122 GLU A N 1
ATOM 873 C CA . GLU A 1 122 ? -24.092 8.071 10.137 1.00 81.44 122 GLU A CA 1
ATOM 874 C C . GLU A 1 122 ? -23.602 7.104 9.042 1.00 81.44 122 GLU A C 1
ATOM 876 O O . GLU A 1 122 ? -22.912 6.145 9.360 1.00 81.44 122 GLU A O 1
ATOM 881 N N . ASP A 1 123 ? -23.862 7.382 7.756 1.00 79.56 123 ASP A N 1
ATOM 882 C CA . ASP A 1 123 ? -23.352 6.598 6.609 1.00 79.56 123 ASP A CA 1
ATOM 883 C C . ASP A 1 123 ? -21.861 6.884 6.354 1.00 79.56 123 ASP A C 1
ATOM 885 O O . ASP A 1 123 ? -21.475 7.580 5.405 1.00 79.56 123 ASP A O 1
ATOM 889 N N . PHE A 1 124 ? -21.010 6.411 7.260 1.00 75.44 124 PHE A N 1
ATOM 890 C CA . PHE A 1 124 ? -19.579 6.679 7.248 1.00 75.44 124 PHE A CA 1
ATOM 891 C C . PHE A 1 124 ? -18.845 5.972 6.121 1.00 75.44 124 PHE A C 1
ATOM 893 O O . PHE A 1 124 ? -17.739 6.390 5.808 1.00 75.44 124 PHE A O 1
ATOM 900 N N . ASN A 1 125 ? -19.400 4.930 5.506 1.00 72.00 125 ASN A N 1
ATOM 901 C CA . ASN A 1 125 ? -18.778 4.291 4.346 1.00 72.00 125 ASN A CA 1
ATOM 902 C C . ASN A 1 125 ? -19.504 4.568 3.018 1.00 72.00 125 ASN A C 1
ATOM 904 O O . ASN A 1 125 ? -19.047 4.095 1.971 1.00 72.00 125 ASN A O 1
ATOM 908 N N . GLY A 1 126 ? -20.587 5.350 3.032 1.00 74.88 126 GLY A N 1
ATOM 909 C CA . GLY A 1 126 ? -21.313 5.782 1.840 1.00 74.88 126 GLY A CA 1
ATOM 910 C C . GLY A 1 126 ? -22.049 4.661 1.115 1.00 74.88 126 GLY A C 1
ATOM 911 O O . GLY A 1 126 ? -22.219 4.734 -0.108 1.00 74.88 126 GLY A O 1
ATOM 912 N N . ASN A 1 127 ? -22.393 3.576 1.810 1.00 77.12 127 ASN A N 1
ATOM 913 C CA . ASN A 1 127 ? -23.049 2.421 1.206 1.00 77.12 127 ASN A CA 1
ATOM 914 C C . ASN A 1 127 ? -24.590 2.521 1.255 1.00 77.12 127 ASN A C 1
ATOM 916 O O . ASN A 1 127 ? -25.259 1.703 0.613 1.00 77.12 127 ASN A O 1
ATOM 920 N N . GLY A 1 128 ? -25.139 3.529 1.946 1.00 84.00 128 GLY A N 1
ATOM 921 C CA . GLY A 1 128 ? -26.576 3.758 2.109 1.00 84.00 128 GLY A CA 1
ATOM 922 C C . GLY A 1 128 ? -27.269 2.795 3.077 1.00 84.00 128 GLY A C 1
ATOM 923 O O . GLY A 1 128 ? -28.494 2.662 3.028 1.00 84.00 128 GLY A O 1
ATOM 924 N N . VAL A 1 129 ? -26.512 2.095 3.920 1.00 85.81 129 VAL A N 1
ATOM 925 C CA . VAL A 1 129 ? -26.968 1.087 4.880 1.00 85.81 129 VAL A CA 1
ATOM 926 C C . VAL A 1 129 ? -26.314 1.368 6.226 1.00 85.81 129 VAL A C 1
ATOM 928 O O . VAL A 1 129 ? -25.121 1.597 6.293 1.00 85.81 129 VAL A O 1
ATOM 931 N N . LEU A 1 130 ? -27.095 1.298 7.303 1.00 86.69 130 LEU A N 1
ATOM 932 C CA . LEU A 1 130 ? -26.571 1.393 8.662 1.00 86.69 130 LEU A CA 1
ATOM 933 C C . LEU A 1 130 ? -25.770 0.139 9.025 1.00 86.69 130 LEU A C 1
ATOM 935 O O . LEU A 1 130 ? -26.346 -0.942 9.194 1.00 86.69 130 LEU A O 1
ATOM 939 N N . ASP A 1 131 ? -24.467 0.286 9.231 1.00 86.31 131 ASP A N 1
ATOM 940 C CA . ASP A 1 131 ? -23.634 -0.793 9.743 1.00 86.31 131 ASP A CA 1
ATOM 941 C C . ASP A 1 131 ? -23.658 -0.852 11.280 1.00 86.31 131 ASP A C 1
ATOM 943 O O . ASP A 1 131 ? -22.806 -0.293 11.986 1.00 86.31 131 ASP A O 1
ATOM 947 N N . LEU A 1 132 ? -24.628 -1.600 11.810 1.00 87.81 132 LEU A N 1
ATOM 948 C CA . LEU A 1 132 ? -24.721 -1.893 13.237 1.00 87.81 132 LEU A CA 1
ATOM 949 C C . LEU A 1 132 ? -23.688 -2.954 13.647 1.00 87.81 132 LEU A C 1
ATOM 951 O O . LEU A 1 132 ? -23.793 -4.127 13.280 1.00 87.81 132 LEU A O 1
ATOM 955 N N . ARG A 1 133 ? -22.706 -2.557 14.464 1.00 88.62 133 ARG A N 1
ATOM 956 C CA . ARG A 1 133 ? -21.637 -3.443 14.957 1.00 88.62 133 ARG A CA 1
ATOM 957 C C . ARG A 1 133 ? -21.663 -3.531 16.485 1.00 88.62 133 ARG A C 1
ATOM 959 O O . ARG A 1 133 ? -20.958 -2.798 17.175 1.00 88.62 133 ARG A O 1
ATOM 966 N N . ALA A 1 134 ? -22.497 -4.423 17.014 1.00 86.56 134 ALA A N 1
ATOM 967 C CA . ALA A 1 134 ? -22.596 -4.661 18.453 1.00 86.56 134 ALA A CA 1
ATOM 968 C C . ALA A 1 134 ? -21.440 -5.527 18.987 1.00 86.56 134 ALA A C 1
ATOM 970 O O . ALA A 1 134 ? -20.889 -6.367 18.269 1.00 86.56 134 ALA A O 1
ATOM 971 N N . LEU A 1 135 ? -21.111 -5.362 20.271 1.00 88.56 135 LEU A N 1
ATOM 972 C CA . LEU A 1 135 ? -20.181 -6.253 20.963 1.00 88.56 135 LEU A CA 1
ATOM 973 C C . LEU A 1 135 ? -20.709 -7.696 21.031 1.00 88.56 135 LEU A C 1
ATOM 975 O O . LEU A 1 135 ? -21.879 -7.907 21.362 1.00 88.56 135 LEU A O 1
ATOM 979 N N . PRO A 1 136 ? -19.842 -8.696 20.790 1.00 89.19 136 PRO A N 1
ATOM 980 C CA . PRO A 1 136 ? -20.136 -10.095 21.069 1.00 89.19 136 PRO A CA 1
ATOM 981 C C . PRO A 1 136 ? -20.462 -10.349 22.546 1.00 89.19 136 PRO A C 1
ATOM 983 O O . PRO A 1 136 ? -20.025 -9.610 23.433 1.00 89.19 136 PRO A O 1
ATOM 986 N N . VAL A 1 137 ? -21.201 -11.430 22.818 1.00 87.06 137 VAL A N 1
ATOM 987 C CA . VAL A 1 137 ? -21.657 -11.799 24.172 1.00 87.06 137 VAL A CA 1
ATOM 988 C C . VAL A 1 137 ? -20.494 -12.062 25.138 1.00 87.06 137 VAL A C 1
ATOM 990 O O . VAL A 1 137 ? -20.640 -11.905 26.345 1.00 87.06 137 VAL A O 1
ATOM 993 N N . GLU A 1 138 ? -19.322 -12.408 24.611 1.00 89.19 138 GLU A N 1
ATOM 994 C CA . GLU A 1 138 ? -18.080 -12.657 25.342 1.00 89.19 138 GLU A CA 1
ATOM 995 C C . GLU A 1 138 ? -17.590 -11.429 26.123 1.00 89.19 138 GLU A C 1
ATOM 997 O O . GLU A 1 138 ? -16.900 -11.579 27.126 1.00 89.19 138 GLU A O 1
ATOM 1002 N N . PHE A 1 139 ? -17.984 -10.219 25.715 1.00 89.62 139 PHE A N 1
ATOM 1003 C CA . PHE A 1 139 ? -17.683 -8.982 26.442 1.00 89.62 139 PHE A CA 1
ATOM 1004 C C . PHE A 1 139 ? -18.651 -8.705 27.600 1.00 89.62 139 PHE A C 1
ATOM 1006 O O . PHE A 1 139 ? -18.510 -7.704 28.299 1.00 89.62 139 PHE A O 1
ATOM 1013 N N . TYR A 1 140 ? -19.643 -9.568 27.822 1.00 87.44 140 TYR A N 1
ATOM 1014 C CA . TYR A 1 140 ? -20.628 -9.426 28.887 1.00 87.44 140 TYR A CA 1
ATOM 1015 C C . TYR A 1 140 ? -20.369 -10.481 29.959 1.00 87.44 140 TYR A C 1
ATOM 1017 O O . TYR A 1 140 ? -20.501 -11.687 29.731 1.00 87.44 140 TYR A O 1
ATOM 1025 N N . THR A 1 141 ? -20.044 -10.042 31.173 1.00 74.00 141 THR A N 1
ATOM 1026 C CA . THR A 1 141 ? -19.849 -10.950 32.304 1.00 74.00 141 THR A CA 1
ATOM 1027 C C . THR A 1 141 ? -21.146 -11.738 32.563 1.00 74.00 141 THR A C 1
ATOM 1029 O O . THR A 1 141 ? -22.249 -11.188 32.641 1.00 74.00 141 THR A O 1
ATOM 1032 N N . ASN A 1 142 ? -21.047 -13.068 32.645 1.00 66.38 142 ASN A N 1
ATOM 1033 C CA . ASN A 1 142 ? -22.197 -13.980 32.769 1.00 66.38 142 ASN A CA 1
ATOM 1034 C C . ASN A 1 142 ? -23.270 -13.839 31.663 1.00 66.38 142 ASN A C 1
ATOM 1036 O O . ASN A 1 142 ? -24.427 -14.189 31.893 1.00 66.38 142 ASN A O 1
ATOM 1040 N N . GLY A 1 143 ? -22.913 -13.313 30.485 1.00 61.38 143 GLY A N 1
ATOM 1041 C CA . GLY A 1 143 ? -23.801 -13.175 29.324 1.00 61.38 143 GLY A CA 1
ATOM 1042 C C . GLY A 1 143 ? -24.970 -12.195 29.492 1.00 61.38 143 GLY A C 1
ATOM 1043 O O . GLY A 1 143 ? -25.860 -12.183 28.645 1.00 61.38 143 GLY A O 1
ATOM 1044 N N . ILE A 1 144 ? -25.018 -11.422 30.590 1.00 61.69 144 ILE A N 1
ATOM 1045 C CA . ILE A 1 144 ? -26.176 -10.577 30.950 1.00 61.69 144 ILE A CA 1
ATOM 1046 C C . ILE A 1 144 ? -25.771 -9.230 31.590 1.00 61.69 144 ILE A C 1
ATOM 1048 O O . ILE A 1 144 ? -26.572 -8.293 31.559 1.00 61.69 144 ILE A O 1
ATOM 1052 N N . THR A 1 145 ? -24.573 -9.063 32.177 1.00 58.03 145 THR A N 1
ATOM 1053 C CA . THR A 1 145 ? -24.254 -7.792 32.859 1.00 58.03 145 THR A CA 1
ATOM 1054 C C . THR A 1 145 ? -24.095 -6.637 31.881 1.00 58.03 145 THR A C 1
ATOM 1056 O O . THR A 1 145 ? -23.231 -6.652 31.011 1.00 58.03 145 THR A O 1
ATOM 1059 N N . ASN A 1 146 ? -24.912 -5.609 32.090 1.00 68.44 146 ASN A N 1
ATOM 1060 C CA . ASN A 1 146 ? -24.783 -4.294 31.490 1.00 68.44 146 ASN A CA 1
ATOM 1061 C C . AS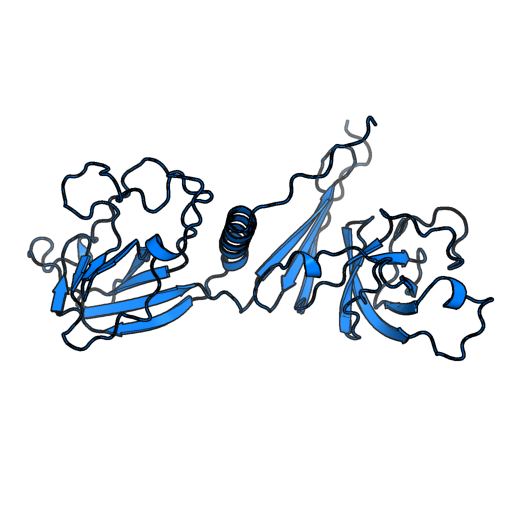N A 1 146 ? -24.207 -3.373 32.587 1.00 68.44 146 ASN A C 1
ATOM 1063 O O . ASN A 1 146 ? -24.857 -3.239 33.631 1.00 68.44 146 ASN A O 1
ATOM 1067 N N . PRO A 1 147 ? -23.007 -2.788 32.429 1.00 76.44 147 PRO A N 1
ATOM 1068 C CA . PRO A 1 147 ? -22.259 -2.618 31.181 1.00 76.44 147 PRO A CA 1
ATOM 1069 C C . PRO A 1 147 ? -21.338 -3.802 30.802 1.00 76.44 147 PRO A C 1
ATOM 1071 O O . PRO A 1 147 ? -20.930 -4.563 31.683 1.00 76.44 147 PRO A O 1
ATOM 1074 N N . PRO A 1 148 ? -20.986 -3.941 29.506 1.00 85.38 148 PRO A N 1
ATOM 1075 C CA . PRO A 1 148 ? -19.923 -4.836 29.044 1.00 85.38 148 PRO A CA 1
ATOM 1076 C C . PRO A 1 148 ? -18.560 -4.468 29.651 1.00 85.38 148 PRO A C 1
ATOM 1078 O O . PRO A 1 148 ? -18.328 -3.327 30.055 1.00 85.38 148 PRO A O 1
ATOM 1081 N N . VAL A 1 149 ? -17.641 -5.435 29.689 1.00 87.94 149 VAL A N 1
ATOM 1082 C CA . VAL A 1 149 ? -16.298 -5.291 30.261 1.00 87.94 149 VAL A CA 1
ATOM 1083 C C . VAL A 1 149 ? -15.243 -5.548 29.188 1.00 87.94 149 VAL A C 1
ATOM 1085 O O . VAL A 1 149 ? -15.200 -6.607 28.567 1.00 87.94 149 VAL A O 1
ATOM 1088 N N . VAL A 1 150 ? -14.361 -4.568 28.995 1.00 91.62 150 VAL A N 1
ATOM 1089 C CA . VAL A 1 150 ? -13.193 -4.641 28.107 1.00 91.62 150 VAL A CA 1
ATOM 1090 C C . VAL A 1 150 ? -11.960 -4.388 28.963 1.00 91.62 150 VAL A C 1
ATOM 1092 O O . VAL A 1 150 ? -11.857 -3.333 29.587 1.00 91.62 150 VAL A O 1
ATOM 1095 N N . SER A 1 151 ? -11.017 -5.332 29.002 1.00 92.88 151 SER A N 1
ATOM 1096 C CA . SER A 1 151 ? -9.779 -5.157 29.783 1.00 92.88 151 SER A CA 1
ATOM 1097 C C . SER A 1 151 ? -8.730 -4.331 29.047 1.00 92.88 151 SER A C 1
ATOM 1099 O O . SER A 1 151 ? -7.864 -3.724 29.675 1.00 92.88 151 SER A O 1
ATOM 1101 N N . ARG A 1 152 ? -8.781 -4.326 27.712 1.00 95.06 152 ARG A N 1
ATOM 1102 C CA . ARG A 1 152 ? -7.818 -3.628 26.868 1.00 95.06 152 ARG A CA 1
ATOM 1103 C C . ARG A 1 152 ? -8.454 -3.215 25.553 1.00 95.06 152 ARG A C 1
ATOM 1105 O O . ARG A 1 152 ? -9.124 -4.011 24.899 1.00 95.06 152 ARG A O 1
ATOM 1112 N N . VAL A 1 153 ? -8.158 -1.993 25.139 1.00 95.50 153 VAL A N 1
ATOM 1113 C CA . VAL A 1 153 ? -8.412 -1.480 23.796 1.00 95.50 153 VAL A CA 1
ATOM 1114 C C . VAL A 1 153 ? -7.089 -1.152 23.117 1.00 95.50 153 VAL A C 1
ATOM 1116 O O . VAL A 1 153 ? -6.170 -0.629 23.747 1.00 95.50 153 VAL A O 1
ATOM 1119 N N . VAL A 1 154 ? -6.998 -1.458 21.826 1.00 95.25 154 VAL A N 1
ATOM 1120 C CA . VAL A 1 154 ? -5.892 -1.058 20.956 1.00 95.25 154 VAL A CA 1
ATOM 1121 C C . VAL A 1 154 ? -6.471 -0.386 19.718 1.00 95.25 154 VAL A C 1
ATOM 1123 O O . VAL A 1 154 ? -7.261 -0.988 18.996 1.00 95.25 154 VAL A O 1
ATOM 1126 N N . ILE A 1 155 ? -6.072 0.852 19.452 1.00 93.69 155 ILE A N 1
ATOM 1127 C CA . ILE A 1 155 ? -6.398 1.566 18.218 1.00 93.69 155 ILE A CA 1
ATOM 1128 C C . ILE A 1 155 ? -5.231 1.393 17.258 1.00 93.69 155 ILE A C 1
ATOM 1130 O O . ILE A 1 155 ? -4.075 1.640 17.614 1.00 93.69 155 ILE A O 1
ATOM 1134 N N . GLN A 1 156 ? -5.527 0.960 16.037 1.00 90.88 156 GLN A N 1
ATOM 1135 C CA . GLN A 1 156 ? -4.512 0.665 15.036 1.00 90.88 156 GLN A CA 1
ATOM 1136 C C . GLN A 1 156 ? -4.793 1.386 13.725 1.00 90.88 156 GLN A C 1
ATOM 1138 O O . GLN A 1 156 ? -5.934 1.449 13.271 1.00 90.88 156 GLN A O 1
ATOM 1143 N N . ALA A 1 157 ? -3.726 1.874 13.099 1.00 86.88 157 ALA A N 1
ATOM 1144 C CA . ALA A 1 157 ? -3.725 2.291 11.708 1.00 86.88 157 ALA A CA 1
ATOM 1145 C C . ALA A 1 157 ? -3.251 1.130 10.842 1.00 86.88 157 ALA A C 1
ATOM 1147 O O . ALA A 1 157 ? -2.314 0.407 11.197 1.00 86.88 157 ALA A O 1
ATOM 1148 N N . ARG A 1 158 ? -3.860 0.976 9.676 1.00 79.31 158 ARG A N 1
ATOM 1149 C CA . ARG A 1 158 ? -3.365 0.067 8.654 1.00 79.31 158 ARG A CA 1
ATOM 1150 C C . ARG A 1 158 ? -1.973 0.518 8.224 1.00 79.31 158 ARG A C 1
ATOM 1152 O O . ARG A 1 158 ? -1.745 1.703 7.971 1.00 79.31 158 ARG A O 1
ATOM 1159 N N . ARG A 1 159 ? -1.023 -0.414 8.143 1.00 74.06 159 ARG A N 1
ATOM 1160 C CA . ARG A 1 159 ? 0.311 -0.103 7.626 1.00 74.06 159 ARG A CA 1
ATOM 1161 C C . ARG A 1 159 ? 0.193 0.253 6.155 1.00 74.06 159 ARG A C 1
ATOM 1163 O O . ARG A 1 159 ? -0.226 -0.554 5.334 1.00 74.06 159 ARG A O 1
ATOM 1170 N N . VAL A 1 160 ? 0.597 1.474 5.836 1.00 62.28 160 VAL A N 1
ATOM 1171 C CA . VAL A 1 160 ? 0.721 1.966 4.458 1.00 62.28 160 VAL A CA 1
ATOM 1172 C C . VAL A 1 160 ? 2.034 1.542 3.800 1.00 62.28 160 VAL A C 1
ATOM 1174 O O . VAL A 1 160 ? 2.159 1.632 2.582 1.00 62.28 160 VAL A O 1
ATOM 1177 N N . SER A 1 161 ? 2.994 1.040 4.579 1.00 59.28 161 SER A N 1
ATOM 1178 C CA . SER A 1 161 ? 4.265 0.539 4.074 1.00 59.28 161 SER A CA 1
ATOM 1179 C C . SER A 1 161 ? 4.769 -0.625 4.920 1.00 59.28 161 SER A C 1
ATOM 1181 O O . SER A 1 161 ? 5.284 -0.451 6.011 1.00 59.28 161 SER A O 1
ATOM 1183 N N . ASP A 1 162 ? 4.619 -1.829 4.384 1.00 63.91 162 ASP A N 1
ATOM 1184 C CA . ASP A 1 162 ? 5.601 -2.889 4.596 1.00 63.91 162 ASP A CA 1
ATOM 1185 C C . ASP A 1 162 ? 5.772 -3.570 3.248 1.00 63.91 162 ASP A C 1
ATOM 1187 O O . ASP A 1 162 ? 6.771 -3.371 2.572 1.00 63.91 162 ASP A O 1
ATOM 1191 N N . PHE A 1 163 ? 4.733 -4.242 2.757 1.00 64.75 163 PHE A N 1
ATOM 1192 C CA . PHE A 1 163 ? 4.748 -4.811 1.418 1.00 64.75 163 PHE A CA 1
ATOM 1193 C C . PHE A 1 163 ? 3.374 -4.681 0.769 1.00 64.75 163 PHE A C 1
ATOM 1195 O O . PHE A 1 163 ? 2.366 -5.074 1.345 1.00 64.75 163 PHE A O 1
ATOM 1202 N N . SER A 1 164 ? 3.345 -4.141 -0.442 1.00 70.62 164 SER A N 1
ATOM 1203 C CA . SER A 1 164 ? 2.207 -4.256 -1.348 1.00 70.62 164 SER A CA 1
ATOM 1204 C C . SER A 1 164 ? 2.545 -5.262 -2.434 1.00 70.62 164 SER A C 1
ATOM 1206 O O . SER A 1 164 ? 3.719 -5.513 -2.723 1.00 70.62 164 SER A O 1
ATOM 1208 N N . TRP A 1 165 ? 1.524 -5.853 -3.039 1.00 75.62 165 TRP A N 1
ATOM 1209 C CA . TRP A 1 165 ? 1.713 -6.745 -4.169 1.00 75.62 165 TRP A CA 1
ATOM 1210 C C . TRP A 1 165 ? 0.865 -6.303 -5.353 1.00 75.62 165 TRP A C 1
ATOM 1212 O O . TRP A 1 165 ? -0.211 -5.731 -5.199 1.00 75.62 165 TRP A O 1
ATOM 1222 N N . MET A 1 166 ? 1.381 -6.548 -6.551 1.00 78.25 166 MET A N 1
ATOM 1223 C CA . MET A 1 166 ? 0.695 -6.285 -7.807 1.00 78.25 166 MET A CA 1
ATOM 1224 C C . MET A 1 166 ? 0.700 -7.555 -8.646 1.00 78.25 166 MET A C 1
ATOM 1226 O O . MET A 1 166 ? 1.723 -8.228 -8.753 1.00 78.25 166 MET A O 1
ATOM 1230 N N . LEU A 1 167 ? -0.441 -7.867 -9.256 1.00 83.94 167 LEU A N 1
ATOM 1231 C CA . LEU A 1 167 ? -0.550 -8.948 -10.226 1.00 83.94 167 LEU A CA 1
ATOM 1232 C C . LEU A 1 167 ? -0.381 -8.393 -11.635 1.00 83.94 167 LEU A C 1
ATOM 1234 O O . LEU A 1 167 ? -1.208 -7.618 -12.114 1.00 83.94 167 LEU A O 1
ATOM 1238 N N . THR A 1 168 ? 0.660 -8.839 -12.323 1.00 85.94 168 THR A N 1
ATOM 1239 C CA . THR A 1 168 ? 0.790 -8.639 -13.765 1.00 85.94 168 THR A CA 1
ATOM 1240 C C . THR A 1 168 ? 0.219 -9.862 -14.463 1.00 85.94 168 THR A C 1
ATOM 1242 O O . THR A 1 168 ? 0.762 -10.954 -14.337 1.00 85.94 168 THR A O 1
ATOM 1245 N N . VAL A 1 169 ? -0.878 -9.695 -15.201 1.00 83.81 169 VAL A N 1
ATOM 1246 C CA . VAL A 1 169 ? -1.574 -10.799 -15.873 1.00 83.81 169 VAL A CA 1
ATOM 1247 C C . VAL A 1 169 ? -1.388 -10.701 -17.381 1.00 83.81 169 VAL A C 1
ATOM 1249 O O . VAL A 1 169 ? -1.811 -9.727 -17.998 1.00 83.81 169 VAL A O 1
ATOM 1252 N N . ARG A 1 170 ? -0.829 -11.751 -17.987 1.00 83.06 170 ARG A N 1
ATOM 1253 C CA . ARG A 1 170 ? -0.697 -11.877 -19.444 1.00 83.06 170 ARG A CA 1
ATOM 1254 C C . ARG A 1 170 ? -1.825 -12.748 -19.997 1.00 83.06 170 ARG A C 1
ATOM 1256 O O . ARG A 1 170 ? -2.009 -13.895 -19.569 1.00 83.06 170 ARG A O 1
ATOM 1263 N N . ARG A 1 171 ? -2.586 -12.198 -20.947 1.00 75.69 171 ARG A N 1
ATOM 1264 C CA . ARG A 1 171 ? -3.717 -12.859 -21.619 1.00 75.69 171 ARG A CA 1
ATOM 1265 C C . ARG A 1 171 ? -3.451 -13.000 -23.116 1.00 75.69 171 ARG A C 1
ATOM 1267 O O . ARG A 1 171 ? -2.738 -12.185 -23.690 1.00 75.69 171 ARG A O 1
ATOM 1274 N N . ARG A 1 172 ? -4.033 -14.018 -23.753 1.00 71.94 172 ARG A N 1
ATOM 1275 C CA . ARG A 1 172 ? -4.053 -14.140 -25.223 1.00 71.94 172 ARG A CA 1
ATOM 1276 C C . ARG A 1 172 ? -5.167 -13.255 -25.803 1.00 71.94 172 ARG A C 1
ATOM 1278 O O . ARG A 1 172 ? -6.024 -12.768 -25.070 1.00 71.94 172 ARG A O 1
ATOM 1285 N N . GLY A 1 173 ? -5.163 -13.053 -27.123 1.00 67.75 173 GLY A N 1
ATOM 1286 C CA . GLY A 1 173 ? -6.216 -12.315 -27.835 1.00 67.75 173 GLY A CA 1
ATOM 1287 C C . GLY A 1 173 ? -7.631 -12.899 -27.679 1.00 67.75 173 GLY A C 1
ATOM 1288 O O . GLY A 1 173 ? -8.598 -12.200 -27.946 1.00 67.75 173 GLY A O 1
ATOM 1289 N N . ASP A 1 174 ? -7.754 -14.144 -27.203 1.00 74.75 174 ASP A N 1
ATOM 1290 C CA . ASP A 1 174 ? -9.017 -14.798 -26.822 1.00 74.75 174 ASP A CA 1
ATOM 1291 C C . ASP A 1 174 ? -9.473 -14.466 -25.381 1.00 74.75 174 ASP A C 1
ATOM 1293 O O . ASP A 1 174 ? -10.538 -14.899 -24.946 1.00 74.75 174 ASP A O 1
ATOM 1297 N N . GLY A 1 175 ? -8.681 -13.700 -24.624 1.00 70.12 175 GLY A N 1
ATOM 1298 C CA . GLY A 1 175 ? -8.960 -13.311 -23.242 1.00 70.12 175 GLY A CA 1
ATOM 1299 C C . GLY A 1 175 ? -8.529 -14.330 -22.180 1.00 70.12 175 GLY A C 1
ATOM 1300 O O . GLY A 1 175 ? -8.618 -14.018 -20.989 1.00 70.12 175 GLY A O 1
ATOM 1301 N N . ALA A 1 176 ? -8.021 -15.508 -22.562 1.00 72.56 176 ALA A N 1
ATOM 1302 C CA . ALA A 1 176 ? -7.588 -16.530 -21.611 1.00 72.56 176 ALA A CA 1
ATOM 1303 C C . ALA A 1 176 ? -6.270 -16.146 -20.912 1.00 72.56 176 ALA A C 1
ATOM 1305 O O . ALA A 1 176 ? -5.321 -15.674 -21.545 1.00 72.56 176 ALA A O 1
ATOM 1306 N N . LEU A 1 177 ? -6.193 -16.384 -19.596 1.00 70.44 177 LEU A N 1
ATOM 1307 C CA . LEU A 1 177 ? -4.993 -16.157 -18.782 1.00 70.44 177 LEU A CA 1
ATOM 1308 C C . LEU A 1 177 ? -3.919 -17.199 -19.111 1.00 70.44 177 LEU A C 1
ATOM 1310 O O . LEU A 1 177 ? -4.162 -18.395 -18.977 1.00 70.44 177 LEU A O 1
ATOM 1314 N N . ARG A 1 178 ? -2.723 -16.752 -19.506 1.00 72.69 178 ARG A N 1
ATOM 1315 C CA . ARG A 1 178 ? -1.590 -17.640 -19.821 1.00 72.69 178 ARG A CA 1
ATOM 1316 C C . ARG A 1 178 ? -0.575 -17.712 -18.694 1.00 72.69 178 ARG A C 1
ATOM 1318 O O . ARG A 1 178 ? -0.087 -18.796 -18.385 1.00 72.69 178 ARG A O 1
ATOM 1325 N N . SER A 1 179 ? -0.295 -16.575 -18.071 1.00 79.00 179 SER A N 1
ATOM 1326 C CA . SER A 1 179 ? 0.640 -16.478 -16.953 1.00 79.00 179 SER A CA 1
ATOM 1327 C C . SER A 1 179 ? 0.349 -15.242 -16.118 1.00 79.00 179 SER A C 1
ATOM 1329 O O . SER A 1 179 ? -0.167 -14.249 -16.642 1.00 79.00 179 SER A O 1
ATOM 1331 N N . ALA A 1 180 ? 0.742 -15.288 -14.853 1.00 84.31 180 ALA A N 1
ATOM 1332 C CA . ALA A 1 180 ? 0.727 -14.134 -13.974 1.00 84.31 180 ALA A CA 1
ATOM 1333 C C . ALA A 1 180 ? 2.056 -14.023 -13.227 1.00 84.31 180 ALA A C 1
ATOM 1335 O O . ALA A 1 180 ? 2.647 -15.042 -12.872 1.00 84.31 180 ALA A O 1
ATOM 1336 N N . ASP A 1 181 ? 2.481 -12.794 -12.963 1.00 86.38 181 ASP A N 1
ATOM 1337 C CA . ASP A 1 181 ? 3.575 -12.501 -12.044 1.00 86.38 181 ASP A CA 1
ATOM 1338 C C . ASP A 1 181 ? 3.012 -11.785 -10.817 1.00 86.38 181 ASP A C 1
ATOM 1340 O O . ASP A 1 181 ? 2.158 -10.902 -10.937 1.00 86.38 181 ASP A O 1
ATOM 1344 N N . ILE A 1 182 ? 3.505 -12.162 -9.641 1.00 86.94 182 ILE A N 1
ATOM 1345 C CA . ILE A 1 182 ? 3.250 -11.484 -8.374 1.00 86.94 182 ILE A CA 1
ATOM 1346 C C . ILE A 1 182 ? 4.459 -10.600 -8.089 1.00 86.94 182 ILE A C 1
ATOM 1348 O O . ILE A 1 182 ? 5.556 -11.085 -7.822 1.00 86.94 182 ILE A O 1
ATOM 1352 N N . VAL A 1 183 ? 4.260 -9.291 -8.148 1.00 87.69 183 VAL A N 1
ATOM 1353 C CA . VAL A 1 183 ? 5.296 -8.285 -7.913 1.00 87.69 183 VAL A CA 1
ATOM 1354 C C . VAL A 1 183 ? 5.168 -7.797 -6.487 1.00 87.69 183 VAL A C 1
ATOM 1356 O O . VAL A 1 183 ? 4.139 -7.226 -6.142 1.00 87.69 183 VAL A O 1
ATOM 1359 N N . VAL A 1 184 ? 6.204 -7.972 -5.674 1.00 85.31 184 VAL A N 1
ATOM 1360 C CA . VAL A 1 184 ? 6.227 -7.487 -4.290 1.00 85.31 184 VAL A CA 1
ATOM 1361 C C . VAL A 1 184 ? 6.964 -6.153 -4.230 1.00 85.31 184 VAL A C 1
ATOM 1363 O O . VAL A 1 184 ? 8.080 -6.016 -4.736 1.00 85.31 184 VAL A O 1
ATOM 1366 N N . ARG A 1 185 ? 6.346 -5.152 -3.604 1.00 81.19 185 ARG A N 1
ATOM 1367 C CA . ARG A 1 185 ? 6.856 -3.784 -3.476 1.00 81.19 185 ARG A CA 1
ATOM 1368 C C . ARG A 1 185 ? 6.924 -3.361 -2.014 1.00 81.19 185 ARG A C 1
ATOM 1370 O O . ARG A 1 185 ? 5.966 -3.550 -1.283 1.00 81.19 185 ARG A O 1
ATOM 1377 N N . PHE A 1 186 ? 8.017 -2.717 -1.631 1.00 75.94 186 PHE A N 1
ATOM 1378 C CA . PHE A 1 186 ? 8.258 -2.071 -0.345 1.00 75.94 186 PHE A CA 1
ATOM 1379 C C . PHE A 1 186 ? 8.339 -0.552 -0.562 1.00 75.94 186 PHE A C 1
ATOM 1381 O O . PHE A 1 186 ? 9.326 -0.083 -1.132 1.00 75.94 186 PHE A O 1
ATOM 1388 N N . SER A 1 187 ? 7.292 0.189 -0.176 1.00 66.88 187 SER A N 1
ATOM 1389 C CA . SER A 1 187 ? 7.203 1.666 -0.044 1.00 66.88 187 SER A CA 1
ATOM 1390 C C . SER A 1 187 ? 5.725 2.109 0.001 1.00 66.88 187 SER A C 1
ATOM 1392 O O . SER A 1 187 ? 4.847 1.265 -0.164 1.00 66.88 187 SER A O 1
ATOM 1394 N N . ASP A 1 188 ? 5.469 3.417 0.160 1.00 56.47 188 ASP A N 1
ATOM 1395 C CA . ASP A 1 188 ? 4.171 4.106 0.371 1.00 56.47 188 ASP A CA 1
ATOM 1396 C C . ASP A 1 188 ? 3.105 3.996 -0.759 1.00 56.47 188 ASP A C 1
ATOM 1398 O O . ASP A 1 188 ? 2.385 4.953 -1.055 1.00 56.47 188 ASP A O 1
ATOM 1402 N N . GLY A 1 189 ? 2.959 2.832 -1.394 1.00 57.62 189 GLY A N 1
ATOM 1403 C CA . GLY A 1 189 ? 1.918 2.552 -2.388 1.00 57.62 189 GLY A CA 1
ATOM 1404 C C . GLY A 1 189 ? 2.274 2.930 -3.832 1.00 57.62 189 GLY A C 1
ATOM 1405 O O . GLY A 1 189 ? 3.439 3.126 -4.191 1.00 57.62 189 GLY A O 1
ATOM 1406 N N . ALA A 1 190 ? 1.252 2.957 -4.695 1.00 61.50 190 ALA A N 1
ATOM 1407 C CA . ALA A 1 190 ? 1.370 3.314 -6.108 1.00 61.50 190 ALA A CA 1
ATOM 1408 C C . ALA A 1 190 ? 1.252 4.840 -6.296 1.00 61.50 190 ALA A C 1
ATOM 1410 O O . ALA A 1 190 ? 0.277 5.450 -5.868 1.00 61.50 190 ALA A O 1
ATOM 1411 N N . ASP A 1 191 ? 2.248 5.449 -6.939 1.00 69.31 191 ASP A N 1
ATOM 1412 C CA . ASP A 1 191 ? 2.236 6.847 -7.398 1.00 69.31 191 ASP A CA 1
ATOM 1413 C C . ASP A 1 191 ? 2.111 6.814 -8.924 1.00 69.31 191 ASP A C 1
ATOM 1415 O O . ASP A 1 191 ? 2.791 6.020 -9.577 1.00 69.31 191 ASP A O 1
ATOM 1419 N N . THR A 1 192 ? 1.282 7.676 -9.510 1.00 68.94 192 THR A N 1
ATOM 1420 C CA . THR A 1 192 ? 1.131 7.794 -10.968 1.00 68.94 192 THR A CA 1
ATOM 1421 C C . THR A 1 192 ? 2.464 8.058 -11.670 1.00 68.94 192 THR A C 1
ATOM 1423 O O . THR A 1 192 ? 2.692 7.579 -12.778 1.00 68.94 192 THR A O 1
ATOM 1426 N N . ASN A 1 193 ? 3.400 8.744 -11.008 1.00 73.88 193 ASN A N 1
ATOM 1427 C CA . ASN A 1 193 ? 4.749 8.956 -11.537 1.00 73.88 193 ASN A CA 1
ATOM 1428 C C . ASN A 1 193 ? 5.594 7.673 -11.560 1.00 73.88 193 ASN A C 1
ATOM 1430 O O . ASN A 1 193 ? 6.537 7.569 -12.342 1.00 73.88 193 ASN A O 1
ATOM 1434 N N . ASN A 1 194 ? 5.276 6.695 -10.709 1.00 76.94 194 ASN A N 1
ATOM 1435 C CA . ASN A 1 194 ? 5.942 5.392 -10.683 1.00 76.94 194 ASN A CA 1
ATOM 1436 C C . ASN A 1 194 ? 5.431 4.455 -11.786 1.00 76.94 194 ASN A C 1
ATOM 1438 O O . ASN A 1 194 ? 6.102 3.470 -12.092 1.00 76.94 194 ASN A O 1
ATOM 1442 N N . GLU A 1 195 ? 4.277 4.757 -12.384 1.00 79.69 195 GLU A N 1
ATOM 1443 C CA . GLU A 1 195 ? 3.688 3.988 -13.488 1.00 79.69 195 GLU A CA 1
ATOM 1444 C C . GLU A 1 195 ? 3.960 4.592 -14.867 1.00 79.69 195 GLU A C 1
ATOM 1446 O O . GLU A 1 195 ? 3.445 4.146 -15.891 1.00 79.69 195 GLU A O 1
ATOM 1451 N N . ARG A 1 196 ? 4.821 5.602 -14.900 1.00 85.06 196 ARG A N 1
ATOM 1452 C CA . ARG A 1 196 ? 5.219 6.277 -16.117 1.00 85.06 196 ARG A CA 1
ATOM 1453 C C . ARG A 1 196 ? 5.988 5.349 -17.064 1.00 85.06 196 ARG A C 1
ATOM 1455 O O . ARG A 1 196 ? 6.953 4.696 -16.666 1.00 85.06 196 ARG A O 1
ATOM 1462 N N . ILE A 1 197 ? 5.594 5.386 -18.335 1.00 86.19 197 ILE A N 1
ATOM 1463 C CA . ILE A 1 197 ? 6.258 4.698 -19.445 1.00 86.19 197 ILE A CA 1
ATOM 1464 C C . ILE A 1 197 ? 7.348 5.601 -20.036 1.00 86.19 197 ILE A C 1
ATOM 1466 O O . ILE A 1 197 ? 7.109 6.774 -20.334 1.00 86.19 197 ILE A O 1
ATOM 1470 N N . PHE A 1 198 ? 8.536 5.038 -20.228 1.00 88.12 198 PHE A N 1
ATOM 1471 C CA . PHE A 1 198 ? 9.669 5.659 -20.907 1.00 88.12 198 PHE A CA 1
ATOM 1472 C C . PHE A 1 198 ? 9.923 4.953 -22.239 1.00 88.12 198 PHE A C 1
ATOM 1474 O O . PHE A 1 198 ? 9.787 3.731 -22.289 1.00 88.12 198 PHE A O 1
ATOM 1481 N N . PRO A 1 199 ? 10.310 5.668 -23.309 1.00 85.81 199 PRO A N 1
ATOM 1482 C CA . PRO A 1 199 ? 10.693 5.021 -24.559 1.00 85.81 199 PRO A CA 1
ATOM 1483 C C . PRO A 1 199 ? 11.869 4.064 -24.332 1.00 85.81 199 PRO A C 1
ATOM 1485 O O . PRO A 1 199 ? 12.892 4.461 -23.760 1.00 85.81 199 PRO A O 1
ATOM 1488 N N . ALA A 1 200 ? 11.714 2.806 -24.745 1.00 85.88 200 ALA A N 1
ATOM 1489 C CA . ALA A 1 200 ? 12.731 1.787 -24.543 1.00 85.88 200 ALA A CA 1
ATOM 1490 C C . ALA A 1 200 ? 12.670 0.701 -25.620 1.00 85.88 200 ALA A C 1
ATOM 1492 O O . ALA A 1 200 ? 11.593 0.232 -25.972 1.00 85.88 200 ALA A O 1
ATOM 1493 N N . THR A 1 201 ? 13.837 0.243 -26.061 1.00 84.44 201 THR A N 1
ATOM 1494 C CA . THR A 1 201 ? 13.976 -0.825 -27.055 1.00 84.44 201 THR A CA 1
ATOM 1495 C C . THR A 1 201 ? 14.658 -2.023 -26.419 1.00 84.44 201 THR A C 1
ATOM 1497 O O . THR A 1 201 ? 15.789 -1.927 -25.935 1.00 84.44 201 THR A O 1
ATOM 1500 N N . PHE A 1 202 ? 13.962 -3.156 -26.420 1.00 84.56 202 PHE A N 1
ATOM 1501 C CA . PHE A 1 202 ? 14.461 -4.434 -25.925 1.00 84.56 202 PHE A CA 1
ATOM 1502 C C . PHE A 1 202 ? 14.947 -5.260 -27.118 1.00 84.56 202 PHE A C 1
ATOM 1504 O O . PHE A 1 202 ? 14.174 -5.508 -28.038 1.00 84.56 202 PHE A O 1
ATOM 1511 N N . ILE A 1 203 ? 16.202 -5.719 -27.109 1.00 78.38 203 ILE A N 1
ATOM 1512 C CA . ILE A 1 203 ? 16.674 -6.620 -28.171 1.00 78.38 203 ILE A CA 1
ATOM 1513 C C . ILE A 1 203 ? 16.177 -8.034 -27.864 1.00 78.38 203 ILE A C 1
ATOM 1515 O O . ILE A 1 203 ? 16.521 -8.621 -26.836 1.00 78.38 203 ILE A O 1
ATOM 1519 N N . ARG A 1 204 ? 15.407 -8.613 -28.785 1.00 75.88 204 ARG A N 1
ATOM 1520 C CA . ARG A 1 204 ? 14.916 -9.991 -28.674 1.00 75.88 204 ARG A CA 1
ATOM 1521 C C . ARG A 1 204 ? 16.060 -10.992 -28.478 1.00 75.88 204 ARG A C 1
ATOM 1523 O O . ARG A 1 204 ? 17.007 -11.018 -29.259 1.00 75.88 204 ARG A O 1
ATOM 1530 N N . GLY A 1 205 ? 15.912 -11.892 -27.502 1.00 80.31 205 GLY A N 1
ATOM 1531 C CA . GLY A 1 205 ? 16.892 -12.957 -27.249 1.00 80.31 205 GLY A CA 1
ATOM 1532 C C . GLY A 1 205 ? 18.244 -12.434 -26.760 1.00 80.31 205 GLY A C 1
ATOM 1533 O O . GLY A 1 205 ? 19.251 -13.122 -26.883 1.00 80.31 205 GLY A O 1
ATOM 1534 N N . SER A 1 206 ? 18.265 -11.204 -26.252 1.00 86.06 206 SER A N 1
ATOM 1535 C CA . SER A 1 206 ? 19.443 -10.526 -25.733 1.00 86.06 206 SER A CA 1
ATOM 1536 C C . SER A 1 206 ? 19.131 -9.936 -24.363 1.00 86.06 206 SER A C 1
ATOM 1538 O O . SER A 1 206 ? 17.976 -9.693 -24.010 1.00 86.06 206 SER A O 1
ATOM 1540 N N . GLN A 1 207 ? 20.179 -9.688 -23.585 1.00 92.12 207 GLN A N 1
ATOM 1541 C CA . GLN A 1 207 ? 20.086 -9.071 -22.265 1.00 92.12 207 GLN A CA 1
ATOM 1542 C C . GLN A 1 207 ? 20.121 -7.542 -22.333 1.00 92.12 207 GLN A C 1
ATOM 1544 O O . GLN A 1 207 ? 20.152 -6.895 -21.294 1.00 92.12 207 GLN A O 1
ATOM 1549 N N . PHE A 1 208 ? 20.161 -6.935 -23.519 1.00 90.44 208 PHE A N 1
ATOM 1550 C CA . PHE A 1 208 ? 20.361 -5.494 -23.642 1.00 90.44 208 PHE A CA 1
ATOM 1551 C C . PHE A 1 208 ? 19.059 -4.731 -23.893 1.00 90.44 208 PHE A C 1
ATOM 1553 O O . PHE A 1 208 ? 18.249 -5.113 -24.742 1.00 90.44 208 PHE A O 1
ATOM 1560 N N . VAL A 1 209 ? 18.904 -3.602 -23.189 1.00 89.75 209 VAL A N 1
ATOM 1561 C CA . VAL A 1 209 ? 17.798 -2.646 -23.376 1.00 89.75 209 VAL A CA 1
ATOM 1562 C C . VAL A 1 209 ? 18.336 -1.224 -23.505 1.00 89.75 209 VAL A C 1
ATOM 1564 O O . VAL A 1 209 ? 19.085 -0.765 -22.643 1.00 89.75 209 VAL A O 1
ATOM 1567 N N . GLY A 1 210 ? 17.943 -0.520 -24.564 1.00 90.12 210 GLY A N 1
ATOM 1568 C CA . GLY A 1 210 ? 18.194 0.911 -24.726 1.00 90.12 210 GLY A CA 1
ATOM 1569 C C . GLY A 1 210 ? 17.024 1.710 -24.167 1.00 90.12 210 GLY A C 1
ATOM 1570 O O . GLY A 1 210 ? 15.879 1.387 -24.462 1.00 90.12 210 GLY A O 1
ATOM 1571 N N . VAL A 1 211 ? 17.281 2.739 -23.360 1.00 90.81 211 VAL A N 1
ATOM 1572 C CA . VAL A 1 211 ? 16.233 3.574 -22.744 1.00 90.81 211 VAL A CA 1
ATOM 1573 C C . VAL A 1 211 ? 16.520 5.044 -23.006 1.00 90.81 211 VAL A C 1
ATOM 1575 O O . VAL A 1 211 ? 17.669 5.483 -22.927 1.00 90.81 211 VAL A O 1
ATOM 1578 N N . LYS A 1 212 ? 15.471 5.814 -23.289 1.00 88.56 212 LYS A N 1
ATOM 1579 C CA . LYS A 1 212 ? 15.548 7.265 -23.470 1.00 88.56 212 LYS A CA 1
ATOM 1580 C C . LYS A 1 212 ? 14.801 8.004 -22.367 1.00 88.56 212 LYS A C 1
ATOM 1582 O O . LYS A 1 212 ? 13.784 7.530 -21.857 1.00 88.56 212 LYS A O 1
ATOM 1587 N N . VAL A 1 213 ? 15.297 9.187 -22.027 1.00 88.81 213 VAL A N 1
ATOM 1588 C CA . VAL A 1 213 ? 14.615 10.139 -21.147 1.00 88.81 213 VAL A CA 1
ATOM 1589 C C . VAL A 1 213 ? 13.261 10.535 -21.752 1.00 88.81 213 VAL A C 1
ATOM 1591 O O . VAL A 1 213 ? 13.070 10.536 -22.973 1.00 88.81 213 VAL A O 1
ATOM 1594 N N . GLY A 1 214 ? 12.289 10.842 -20.889 1.00 81.56 214 GLY A N 1
ATOM 1595 C CA . GLY A 1 214 ? 10.977 11.314 -21.326 1.00 81.56 214 GLY A CA 1
ATOM 1596 C C . GLY A 1 214 ? 11.070 12.603 -22.151 1.00 81.56 214 GLY A C 1
ATOM 1597 O O . GLY A 1 214 ? 11.974 13.411 -21.965 1.00 81.56 214 GLY A O 1
ATOM 1598 N N . ALA A 1 215 ? 10.108 12.831 -23.051 1.00 80.62 215 ALA A N 1
ATOM 1599 C CA . ALA A 1 215 ? 10.083 14.032 -23.899 1.00 80.62 215 ALA A CA 1
ATOM 1600 C C . ALA A 1 215 ? 9.994 15.358 -23.110 1.00 80.62 215 ALA A C 1
ATOM 1602 O O . ALA A 1 215 ? 10.329 16.416 -23.631 1.00 80.62 215 ALA A O 1
ATOM 1603 N N . ASP A 1 216 ? 9.552 15.297 -21.858 1.00 82.69 216 ASP A N 1
ATOM 1604 C CA . ASP A 1 216 ? 9.483 16.400 -20.894 1.00 82.69 216 ASP A CA 1
ATOM 1605 C C . ASP A 1 216 ? 10.761 16.554 -20.041 1.00 82.69 216 ASP A C 1
ATOM 1607 O O . ASP A 1 216 ? 10.784 17.359 -19.113 1.00 82.69 216 ASP A O 1
ATOM 1611 N N . GLY A 1 217 ? 11.811 15.777 -20.322 1.00 84.94 217 GLY A N 1
ATOM 1612 C CA . GLY A 1 217 ? 13.084 15.816 -19.603 1.00 84.94 217 GLY A CA 1
ATOM 1613 C C . GLY A 1 217 ? 13.097 15.064 -18.271 1.00 84.94 217 GLY A C 1
ATOM 1614 O O . GLY A 1 217 ? 14.105 15.106 -17.571 1.00 84.94 217 GLY A O 1
ATOM 1615 N N . VAL A 1 218 ? 12.017 14.371 -17.898 1.00 87.50 218 VAL A N 1
ATOM 1616 C CA . VAL A 1 218 ? 12.005 13.563 -16.672 1.00 87.50 218 VAL A CA 1
ATOM 1617 C C . VAL A 1 218 ? 12.801 12.281 -16.885 1.00 87.50 218 VAL A C 1
ATOM 1619 O O . VAL A 1 218 ? 12.548 11.524 -17.827 1.00 87.50 218 VAL A O 1
ATOM 1622 N N . GLU A 1 219 ? 13.733 12.017 -15.973 1.00 89.31 219 GLU A N 1
ATOM 1623 C CA . GLU A 1 219 ? 14.584 10.831 -16.006 1.00 89.31 219 GLU A CA 1
ATOM 1624 C C . GLU A 1 219 ? 13.897 9.586 -15.413 1.00 89.31 219 GLU A C 1
ATOM 1626 O O . GLU A 1 219 ? 13.159 9.676 -14.421 1.00 89.31 219 GLU A O 1
ATOM 1631 N N . PRO A 1 220 ? 14.149 8.394 -15.982 1.00 89.94 220 PRO A N 1
ATOM 1632 C CA . PRO A 1 220 ? 13.708 7.133 -15.400 1.00 89.94 220 PRO A CA 1
ATOM 1633 C C . PRO A 1 220 ? 14.485 6.800 -14.116 1.00 89.94 220 PRO A C 1
ATOM 1635 O O . PRO A 1 220 ? 15.696 6.980 -14.025 1.00 89.94 220 PRO A O 1
ATOM 1638 N N . LYS A 1 221 ? 13.801 6.235 -13.112 1.00 90.19 221 LYS A N 1
ATOM 1639 C CA . LYS A 1 221 ? 14.397 5.839 -11.818 1.00 90.19 221 LYS A CA 1
ATOM 1640 C C . LYS A 1 221 ? 15.179 4.513 -11.914 1.00 90.19 221 LYS A C 1
ATOM 1642 O O . LYS A 1 221 ? 14.913 3.568 -11.169 1.00 90.19 221 LYS A O 1
ATOM 1647 N N . ILE A 1 222 ? 16.135 4.422 -12.836 1.00 92.25 222 ILE A N 1
ATOM 1648 C CA . ILE A 1 222 ? 16.889 3.196 -13.140 1.00 92.25 222 ILE A CA 1
ATOM 1649 C C . ILE A 1 222 ? 17.951 2.933 -12.069 1.00 92.25 222 ILE A C 1
ATOM 1651 O O . ILE A 1 222 ? 18.686 3.835 -11.674 1.00 92.25 222 ILE A O 1
ATOM 1655 N N . ARG A 1 223 ? 18.066 1.683 -11.597 1.00 90.00 223 ARG A N 1
ATOM 1656 C CA . ARG A 1 223 ? 19.138 1.257 -10.681 1.00 90.00 223 ARG A CA 1
ATOM 1657 C C . ARG A 1 223 ? 19.543 -0.195 -10.920 1.00 90.00 223 ARG A C 1
ATOM 1659 O O . ARG A 1 223 ? 18.696 -1.055 -11.153 1.00 90.00 223 ARG A O 1
ATOM 1666 N N . LYS A 1 224 ? 20.835 -0.486 -10.757 1.00 93.25 224 LYS A N 1
ATOM 1667 C CA . LYS A 1 224 ? 21.352 -1.860 -10.704 1.00 93.25 224 LYS A CA 1
ATOM 1668 C C . LYS A 1 224 ? 20.698 -2.648 -9.559 1.00 93.25 224 LYS A C 1
ATOM 1670 O O . LYS A 1 224 ? 20.524 -2.128 -8.458 1.00 93.25 224 LYS A O 1
ATOM 1675 N N . GLY A 1 225 ? 20.348 -3.903 -9.826 1.00 89.25 225 GLY A N 1
ATOM 1676 C CA . GLY A 1 225 ? 19.658 -4.808 -8.904 1.00 89.25 225 GLY A CA 1
ATOM 1677 C C . GLY A 1 225 ? 18.159 -4.535 -8.747 1.00 89.25 225 GLY A C 1
ATOM 1678 O O . GLY A 1 225 ? 17.503 -5.225 -7.968 1.00 89.25 225 GLY A O 1
ATOM 1679 N N . LYS A 1 226 ? 17.611 -3.534 -9.448 1.00 92.44 226 LYS A N 1
ATOM 1680 C CA . LYS A 1 226 ? 16.171 -3.239 -9.482 1.00 92.44 226 LYS A CA 1
ATOM 1681 C C . LYS A 1 226 ? 15.529 -3.798 -10.744 1.00 92.44 226 LYS A C 1
ATOM 1683 O O . LYS A 1 226 ? 16.197 -4.449 -11.540 1.00 92.44 226 LYS A O 1
ATOM 1688 N N . PHE A 1 227 ? 14.224 -3.605 -10.880 1.00 93.56 227 PHE A N 1
ATOM 1689 C CA . PHE A 1 227 ? 13.441 -4.199 -11.952 1.00 93.56 227 PHE A CA 1
ATOM 1690 C C . PHE A 1 227 ? 13.031 -3.163 -12.996 1.00 93.56 227 PHE A C 1
ATOM 1692 O O . PHE A 1 227 ? 12.796 -1.998 -12.676 1.00 93.56 227 PHE A O 1
ATOM 1699 N N . ILE A 1 228 ? 12.927 -3.630 -14.232 1.00 93.44 228 ILE A N 1
ATOM 1700 C CA . ILE A 1 228 ? 12.326 -2.940 -15.367 1.00 93.44 228 ILE A CA 1
ATOM 1701 C C . ILE A 1 228 ? 11.102 -3.741 -15.807 1.00 93.44 228 ILE A C 1
ATOM 1703 O O . ILE A 1 228 ? 11.135 -4.974 -15.839 1.00 93.44 228 ILE A O 1
ATOM 1707 N N . PHE A 1 229 ? 10.023 -3.037 -16.124 1.00 92.00 229 PHE A N 1
ATOM 1708 C CA . PHE A 1 229 ? 8.824 -3.625 -16.703 1.00 92.00 229 PHE A CA 1
ATOM 1709 C C . PHE A 1 229 ? 8.754 -3.307 -18.189 1.00 92.00 229 PHE A C 1
ATOM 1711 O O . PHE A 1 229 ? 8.755 -2.135 -18.553 1.00 92.00 229 PHE A O 1
ATOM 1718 N N . ASP A 1 230 ? 8.662 -4.330 -19.029 1.00 88.31 230 ASP A N 1
ATOM 1719 C CA . ASP A 1 230 ? 8.330 -4.199 -20.445 1.00 88.31 230 ASP A CA 1
ATOM 1720 C C . ASP A 1 230 ? 6.820 -3.986 -20.590 1.00 88.31 230 ASP A C 1
ATOM 1722 O O . ASP A 1 230 ? 6.027 -4.899 -20.340 1.00 88.31 230 ASP A O 1
ATOM 1726 N N . GLY A 1 231 ? 6.430 -2.775 -20.995 1.00 82.50 231 GLY A N 1
ATOM 1727 C CA . GLY A 1 231 ? 5.032 -2.389 -21.161 1.00 82.50 231 GLY A CA 1
ATOM 1728 C C . GLY A 1 231 ? 4.323 -3.093 -22.321 1.00 82.50 231 GLY A C 1
ATOM 1729 O O . GLY A 1 231 ? 3.098 -3.185 -22.295 1.00 82.50 231 GLY A O 1
ATOM 1730 N N . VAL A 1 232 ? 5.060 -3.628 -23.303 1.00 78.19 232 VAL A N 1
ATOM 1731 C CA . VAL A 1 232 ? 4.482 -4.328 -24.465 1.00 78.19 232 VAL A CA 1
ATOM 1732 C C . VAL A 1 232 ? 4.075 -5.742 -24.087 1.00 78.19 232 VAL A C 1
ATOM 1734 O O . VAL A 1 232 ? 2.956 -6.170 -24.361 1.00 78.19 232 VAL A O 1
ATOM 1737 N N . ASN A 1 233 ? 4.982 -6.474 -23.441 1.00 79.12 233 ASN A N 1
ATOM 1738 C CA . ASN A 1 233 ? 4.779 -7.896 -23.139 1.00 79.12 233 ASN A CA 1
ATOM 1739 C C . ASN A 1 233 ? 4.288 -8.128 -21.717 1.00 79.12 233 ASN A C 1
ATOM 1741 O O . ASN A 1 233 ? 4.030 -9.268 -21.332 1.00 79.12 233 ASN A O 1
ATOM 1745 N N . ALA A 1 234 ? 4.152 -7.051 -20.944 1.00 83.62 234 ALA A N 1
ATOM 1746 C CA . ALA A 1 234 ? 3.817 -7.082 -19.536 1.00 83.62 234 ALA A CA 1
ATOM 1747 C C . ALA A 1 234 ? 4.726 -8.059 -18.777 1.00 83.62 234 ALA A C 1
ATOM 1749 O O . ALA A 1 234 ? 4.252 -9.005 -18.140 1.00 83.62 234 ALA A O 1
ATOM 1750 N N . GLN A 1 235 ? 6.042 -7.866 -18.895 1.00 87.19 235 GLN A N 1
ATOM 1751 C CA . GLN A 1 235 ? 7.044 -8.758 -18.315 1.00 87.19 235 GLN A CA 1
ATOM 1752 C C . GLN A 1 235 ? 8.093 -8.002 -17.507 1.00 87.19 235 GLN A C 1
ATOM 1754 O O . GLN A 1 235 ? 8.486 -6.888 -17.843 1.00 87.19 235 GLN A O 1
ATOM 1759 N N . TRP A 1 236 ? 8.537 -8.629 -16.422 1.00 91.50 236 TRP A N 1
ATOM 1760 C CA . TRP A 1 236 ? 9.530 -8.079 -15.512 1.00 91.50 236 TRP A CA 1
ATOM 1761 C C . TRP A 1 236 ? 10.907 -8.657 -15.786 1.00 91.50 236 TRP A C 1
ATOM 1763 O O . TRP A 1 236 ? 11.060 -9.868 -15.939 1.00 91.50 236 TRP A O 1
ATOM 1773 N N . TYR A 1 237 ? 11.910 -7.788 -15.751 1.00 92.75 237 TYR A N 1
ATOM 1774 C CA . TYR A 1 237 ? 13.310 -8.177 -15.828 1.00 92.75 237 TYR A CA 1
ATOM 1775 C C . TYR A 1 237 ? 14.092 -7.512 -14.710 1.00 92.75 237 TYR A C 1
ATOM 1777 O O . TYR A 1 237 ? 13.826 -6.367 -14.337 1.00 92.75 237 TYR A O 1
ATOM 1785 N N . ARG A 1 238 ? 15.085 -8.221 -14.179 1.00 94.69 238 ARG A N 1
ATOM 1786 C CA . ARG A 1 238 ? 16.019 -7.650 -13.215 1.00 94.69 238 ARG A CA 1
ATOM 1787 C C . ARG A 1 238 ? 17.188 -7.008 -13.949 1.00 94.69 238 ARG A C 1
ATOM 1789 O O . ARG A 1 238 ? 17.780 -7.614 -14.834 1.00 94.69 238 ARG A O 1
ATOM 1796 N N . VAL A 1 239 ? 17.525 -5.782 -13.572 1.00 96.19 239 VAL A N 1
ATOM 1797 C CA . VAL A 1 239 ? 18.630 -5.008 -14.140 1.00 96.19 239 VAL A CA 1
ATOM 1798 C C . VAL A 1 239 ? 19.927 -5.421 -13.454 1.00 96.19 239 VAL A C 1
ATOM 1800 O O . VAL A 1 239 ? 20.125 -5.186 -12.260 1.00 96.19 239 VAL A O 1
ATOM 1803 N N . ARG A 1 240 ? 20.844 -6.011 -14.212 1.00 96.69 240 ARG A N 1
ATOM 1804 C CA . ARG A 1 240 ? 22.176 -6.420 -13.762 1.00 96.69 240 ARG A CA 1
ATOM 1805 C C . ARG A 1 240 ? 23.187 -5.283 -13.833 1.00 96.69 240 ARG A C 1
ATOM 1807 O O . ARG A 1 240 ? 24.059 -5.189 -12.964 1.00 96.69 240 ARG A O 1
ATOM 1814 N N . ASN A 1 241 ? 23.082 -4.427 -14.843 1.00 96.94 241 ASN A N 1
ATOM 1815 C CA . ASN A 1 241 ? 23.995 -3.309 -15.035 1.00 96.94 241 ASN A CA 1
ATOM 1816 C C . ASN A 1 241 ? 23.309 -2.118 -15.711 1.00 96.94 241 ASN A C 1
ATOM 1818 O O . ASN A 1 241 ? 22.317 -2.289 -16.416 1.00 96.94 241 ASN A O 1
ATOM 1822 N N . VAL A 1 242 ? 23.856 -0.923 -15.486 1.00 96.44 242 VAL A N 1
ATOM 1823 C CA . VAL A 1 242 ? 23.377 0.338 -16.065 1.00 96.44 242 VAL A CA 1
ATOM 1824 C C . VAL A 1 242 ? 24.583 1.102 -16.591 1.00 96.44 242 VAL A C 1
ATOM 1826 O O . VAL A 1 242 ? 25.558 1.288 -15.862 1.00 96.44 242 VAL A O 1
ATOM 1829 N N . GLN A 1 243 ? 24.517 1.540 -17.842 1.00 94.50 243 GLN A N 1
ATOM 1830 C CA . GLN A 1 243 ? 25.463 2.477 -18.431 1.00 94.50 243 GLN A CA 1
ATOM 1831 C C . GLN A 1 243 ? 24.709 3.728 -18.857 1.00 94.50 243 GLN A C 1
ATOM 1833 O O . GLN A 1 243 ? 23.691 3.639 -19.541 1.00 94.50 243 GLN A O 1
ATOM 1838 N N . GLU A 1 244 ? 25.225 4.882 -18.461 1.00 92.69 244 GLU A N 1
ATOM 1839 C CA . GLU A 1 244 ? 24.657 6.182 -18.800 1.00 92.69 244 GLU A CA 1
ATOM 1840 C C . GLU A 1 244 ? 25.442 6.801 -19.951 1.00 92.69 244 GLU A C 1
ATOM 1842 O O . GLU A 1 244 ? 26.660 6.616 -20.076 1.00 92.69 244 GLU A O 1
ATOM 1847 N N . LYS A 1 245 ? 24.745 7.557 -20.795 1.00 88.62 245 LYS A N 1
ATOM 1848 C CA . LYS A 1 245 ? 25.360 8.294 -21.887 1.00 88.62 245 LYS A CA 1
ATOM 1849 C C . LYS A 1 245 ? 26.395 9.275 -21.345 1.00 88.62 245 LYS A C 1
ATOM 1851 O O . LYS A 1 245 ? 26.083 10.182 -20.578 1.00 88.62 245 LYS A O 1
ATOM 1856 N N . SER A 1 246 ? 27.635 9.138 -21.806 1.00 85.44 246 SER A N 1
ATOM 1857 C CA . SER A 1 246 ? 28.666 10.135 -21.528 1.00 85.44 246 SER A CA 1
ATOM 1858 C C . SER A 1 246 ? 28.345 11.454 -22.232 1.00 85.44 246 SER A C 1
ATOM 1860 O O . SER A 1 246 ? 27.918 11.467 -23.388 1.00 85.44 246 SER A O 1
ATOM 1862 N N . LEU A 1 247 ? 28.663 12.574 -21.579 1.00 79.81 247 LEU A N 1
ATOM 1863 C CA . LEU A 1 247 ? 28.591 13.915 -22.174 1.00 79.81 247 LEU A CA 1
ATOM 1864 C C . LEU A 1 247 ? 29.476 14.070 -23.423 1.00 79.81 247 LEU A C 1
ATOM 1866 O O . LEU A 1 247 ? 29.267 14.983 -24.215 1.00 79.81 247 LEU A O 1
ATOM 1870 N N . LEU A 1 248 ? 30.463 13.187 -23.596 1.00 80.81 248 LEU A N 1
ATOM 1871 C CA . LEU A 1 248 ? 31.394 13.186 -24.725 1.00 80.81 248 LEU A CA 1
ATOM 1872 C C . LEU A 1 248 ? 31.055 12.120 -25.781 1.00 80.81 248 LEU A C 1
ATOM 1874 O O . LEU A 1 248 ? 31.828 11.927 -26.720 1.00 80.81 248 LEU A O 1
ATOM 1878 N N . SER A 1 249 ? 29.933 11.404 -25.637 1.00 76.62 249 SER A N 1
ATOM 1879 C CA . SER A 1 249 ? 29.551 10.356 -26.585 1.00 76.62 249 SER A CA 1
ATOM 1880 C C . SER A 1 249 ? 29.228 10.945 -27.968 1.00 76.62 249 SER A C 1
ATOM 1882 O O . SER A 1 249 ? 28.454 11.902 -28.062 1.00 76.62 249 SER A O 1
ATOM 1884 N N . PRO A 1 250 ? 29.760 10.368 -29.061 1.00 69.88 250 PRO A N 1
ATOM 1885 C CA . PRO A 1 250 ? 29.499 10.849 -30.412 1.00 69.88 250 PRO A CA 1
ATOM 1886 C C . PRO A 1 250 ? 28.028 10.660 -30.810 1.00 69.88 250 PRO A C 1
ATOM 1888 O O . PRO A 1 250 ? 27.422 9.613 -30.564 1.00 69.88 250 PRO A O 1
ATOM 1891 N N . SER A 1 251 ? 27.480 11.670 -31.491 1.00 64.19 251 SER A N 1
ATOM 1892 C CA . SER A 1 251 ? 26.077 11.770 -31.924 1.00 64.19 251 SER A CA 1
ATOM 1893 C C . SER A 1 251 ? 25.678 10.826 -33.067 1.00 64.19 251 SER A C 1
ATOM 1895 O O . SER A 1 251 ? 24.562 10.914 -33.565 1.00 64.19 251 SER A O 1
ATOM 1897 N N . THR A 1 252 ? 26.566 9.926 -33.490 1.00 59.81 252 THR A N 1
ATOM 1898 C CA . THR A 1 252 ? 26.384 9.008 -34.629 1.00 59.81 252 THR A CA 1
ATOM 1899 C C . THR A 1 252 ? 26.410 7.529 -34.215 1.00 59.81 252 THR A C 1
ATOM 1901 O O . THR A 1 252 ? 26.800 6.665 -34.994 1.00 59.81 252 THR A O 1
ATOM 1904 N N . SER A 1 253 ? 26.026 7.223 -32.974 1.00 71.88 253 SER A N 1
ATOM 1905 C CA . SER A 1 253 ? 26.061 5.872 -32.389 1.00 71.88 253 SER A CA 1
ATOM 1906 C C . SER A 1 253 ? 24.746 5.530 -31.675 1.00 71.88 253 SER A C 1
ATOM 1908 O O . SER A 1 253 ? 23.828 6.342 -31.676 1.00 71.88 253 SER A O 1
ATOM 1910 N N . PHE A 1 254 ? 24.665 4.370 -31.011 1.00 79.56 254 PHE A N 1
ATOM 1911 C CA . PHE A 1 254 ? 23.605 4.011 -30.049 1.00 79.56 254 PHE A CA 1
ATOM 1912 C C . PHE A 1 254 ? 23.161 5.203 -29.169 1.00 79.56 254 PHE A C 1
ATOM 1914 O O . PHE A 1 254 ? 21.974 5.486 -29.013 1.00 79.56 254 PHE A O 1
ATOM 1921 N N . TRP A 1 255 ? 24.127 5.987 -28.683 1.00 86.31 255 TRP A N 1
ATOM 1922 C CA . TRP A 1 255 ? 23.900 7.158 -27.832 1.00 86.31 255 TRP A CA 1
ATOM 1923 C C . TRP A 1 255 ? 23.218 8.343 -28.532 1.00 86.31 255 TRP A C 1
ATOM 1925 O O . TRP A 1 255 ? 22.869 9.324 -27.879 1.00 86.31 255 TRP A O 1
ATOM 1935 N N . ALA A 1 256 ? 23.029 8.307 -29.850 1.00 82.25 256 ALA A N 1
ATOM 1936 C CA . ALA A 1 256 ? 22.207 9.282 -30.564 1.00 82.25 256 ALA A CA 1
ATOM 1937 C C . ALA A 1 256 ? 20.721 9.130 -30.205 1.00 82.25 256 ALA A C 1
ATOM 1939 O O . ALA A 1 256 ? 19.987 10.118 -30.162 1.00 82.25 256 ALA A O 1
ATOM 1940 N N . ASN A 1 257 ? 20.303 7.897 -29.911 1.00 83.19 257 ASN A N 1
ATOM 1941 C CA . ASN A 1 257 ? 18.902 7.536 -29.739 1.00 83.19 257 ASN A CA 1
ATOM 1942 C C . ASN A 1 257 ? 18.537 7.212 -28.292 1.00 83.19 257 ASN A C 1
ATOM 1944 O O . ASN A 1 257 ? 17.389 7.439 -27.913 1.00 83.19 257 ASN A O 1
ATOM 1948 N N . TYR A 1 258 ? 19.503 6.760 -27.492 1.00 87.75 258 TYR A N 1
ATOM 1949 C CA . TYR A 1 258 ? 19.296 6.346 -26.106 1.00 87.75 258 TYR A CA 1
ATOM 1950 C C . TYR A 1 258 ? 20.192 7.118 -25.139 1.00 87.75 258 TYR A C 1
ATOM 1952 O O . TYR A 1 258 ? 21.299 7.542 -25.482 1.00 87.75 258 TYR A O 1
ATOM 1960 N N . ASP A 1 259 ? 19.708 7.249 -23.909 1.00 91.00 259 ASP A N 1
ATOM 1961 C CA . ASP A 1 259 ? 20.413 7.892 -22.800 1.00 91.00 259 ASP A CA 1
ATOM 1962 C C . ASP A 1 259 ? 20.971 6.858 -21.812 1.00 91.00 259 ASP A C 1
ATOM 1964 O O . ASP A 1 259 ? 21.961 7.123 -21.131 1.00 91.00 259 ASP A O 1
ATOM 1968 N N . TYR A 1 260 ? 20.395 5.650 -21.791 1.00 93.38 260 TYR A N 1
ATOM 1969 C CA . TYR A 1 260 ? 20.842 4.539 -20.957 1.00 93.38 260 TYR A CA 1
ATOM 1970 C C . TYR A 1 260 ? 20.924 3.236 -21.757 1.00 93.38 260 TYR A C 1
ATOM 1972 O O . TYR A 1 260 ? 20.049 2.941 -22.572 1.00 93.38 260 TYR A O 1
ATOM 1980 N N . LEU A 1 261 ? 21.942 2.427 -21.461 1.00 92.81 261 LEU A N 1
ATOM 1981 C CA . LEU A 1 261 ? 22.033 1.021 -21.851 1.00 92.81 261 LEU A CA 1
ATOM 1982 C C . LEU A 1 261 ? 21.949 0.154 -20.597 1.00 92.81 261 LEU A C 1
ATOM 1984 O O . LEU A 1 261 ? 22.756 0.295 -19.675 1.00 92.81 261 LEU A O 1
ATOM 1988 N N . LEU A 1 262 ? 20.984 -0.754 -20.569 1.00 95.12 262 LEU A N 1
ATOM 1989 C CA . LEU A 1 262 ? 20.777 -1.688 -19.471 1.00 95.12 262 LEU A CA 1
ATOM 1990 C C . LEU A 1 262 ? 21.196 -3.089 -19.888 1.00 95.12 262 LEU A C 1
ATOM 1992 O O . LEU A 1 262 ? 20.953 -3.500 -21.020 1.00 95.12 262 LEU A O 1
ATOM 1996 N N . GLU A 1 263 ? 21.771 -3.824 -18.943 1.00 96.12 263 GLU A N 1
ATOM 1997 C CA . GLU A 1 263 ? 21.981 -5.268 -19.041 1.00 96.12 263 GLU A CA 1
ATOM 1998 C C . GLU A 1 263 ? 21.015 -5.955 -18.074 1.00 96.12 263 GLU A C 1
ATOM 2000 O O . GLU A 1 263 ? 20.967 -5.607 -16.890 1.00 96.12 263 GLU A O 1
ATOM 2005 N N . LEU A 1 264 ? 20.241 -6.909 -18.570 1.00 95.12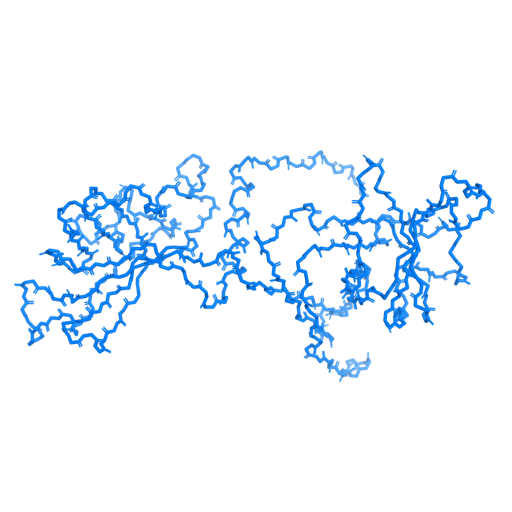 264 LEU A N 1
ATOM 2006 C CA . LEU A 1 264 ? 19.253 -7.685 -17.837 1.00 95.12 264 LEU A CA 1
ATOM 2007 C C . LEU A 1 264 ? 19.871 -8.978 -17.290 1.00 95.12 264 LEU A C 1
ATOM 2009 O O . LEU A 1 264 ? 20.878 -9.475 -17.785 1.00 95.12 264 LEU A O 1
ATOM 2013 N N . GLU A 1 265 ? 19.260 -9.544 -16.254 1.00 93.81 265 GLU A N 1
ATOM 2014 C CA . GLU A 1 265 ? 19.651 -10.852 -15.714 1.00 93.81 265 GLU A CA 1
ATOM 2015 C C . GLU A 1 265 ? 19.225 -12.017 -16.620 1.00 93.81 265 GLU A C 1
ATOM 2017 O O . GLU A 1 265 ? 19.906 -13.039 -16.676 1.00 93.81 265 GLU A O 1
ATOM 2022 N N . SER A 1 266 ? 18.131 -11.852 -17.366 1.00 90.69 266 SER A N 1
ATOM 2023 C CA . SER A 1 266 ? 17.614 -12.829 -18.324 1.00 90.69 266 SER A CA 1
ATOM 2024 C C . SER A 1 266 ? 17.398 -12.190 -19.689 1.00 90.69 266 SER A C 1
ATOM 2026 O O . SER A 1 266 ? 17.188 -10.981 -19.785 1.00 90.69 266 SER A O 1
ATOM 2028 N N . ASP A 1 267 ? 17.410 -13.015 -20.732 1.00 90.06 267 ASP A N 1
ATOM 2029 C CA . ASP A 1 267 ? 17.144 -12.558 -22.093 1.00 90.06 267 ASP A CA 1
ATOM 2030 C C . ASP A 1 267 ? 15.725 -11.994 -22.207 1.00 90.06 267 ASP A C 1
ATOM 2032 O O . ASP A 1 267 ? 14.767 -12.539 -21.643 1.00 90.06 267 ASP A O 1
ATOM 2036 N N . ALA A 1 268 ? 15.586 -10.905 -22.961 1.00 84.31 268 ALA A N 1
ATOM 2037 C CA . ALA A 1 268 ? 14.291 -10.350 -23.303 1.00 84.31 268 ALA A CA 1
ATOM 2038 C C . ALA A 1 268 ? 13.530 -11.324 -24.219 1.00 84.31 268 ALA A C 1
ATOM 2040 O O . ALA A 1 268 ? 14.090 -11.874 -25.178 1.00 84.31 268 ALA A O 1
ATOM 2041 N N . VAL A 1 269 ? 12.249 -11.563 -23.919 1.00 76.25 269 VAL A N 1
ATOM 2042 C CA . VAL A 1 269 ? 11.440 -12.543 -24.660 1.00 76.25 269 VAL A CA 1
ATOM 2043 C C . VAL A 1 269 ? 11.234 -12.142 -26.122 1.00 76.25 269 VAL A C 1
ATOM 2045 O O . VAL A 1 269 ? 11.411 -10.992 -26.522 1.00 76.25 269 VAL A O 1
ATOM 2048 N N . ALA A 1 270 ? 10.834 -13.108 -26.951 1.00 60.78 270 ALA A N 1
ATOM 2049 C CA . ALA A 1 270 ? 10.376 -12.810 -28.302 1.00 60.78 270 ALA A CA 1
ATOM 2050 C C . ALA A 1 270 ? 9.230 -11.785 -28.257 1.00 60.78 270 ALA A C 1
ATOM 2052 O O . ALA A 1 270 ? 8.299 -11.965 -27.480 1.00 60.78 270 ALA A O 1
ATOM 2053 N N . SER A 1 271 ? 9.329 -10.732 -29.078 1.00 57.75 271 SER A N 1
ATOM 2054 C CA . SER A 1 271 ? 8.420 -9.572 -29.108 1.00 57.75 271 SER A CA 1
ATOM 2055 C C . SER A 1 271 ? 8.590 -8.541 -27.978 1.00 57.75 271 SER A C 1
ATOM 2057 O O . SER A 1 271 ? 7.840 -7.562 -27.967 1.00 57.75 271 SER A O 1
ATOM 2059 N N . ALA A 1 272 ? 9.593 -8.684 -27.093 1.00 52.88 272 ALA A N 1
ATOM 2060 C CA . ALA A 1 272 ? 10.017 -7.643 -26.144 1.00 52.88 272 ALA A CA 1
ATOM 2061 C C . ALA A 1 272 ? 10.237 -6.299 -26.850 1.00 52.88 272 ALA A C 1
ATOM 2063 O O . ALA A 1 272 ? 11.016 -6.235 -27.794 1.00 52.88 272 ALA A O 1
ATOM 2064 N N . GLY A 1 273 ? 9.524 -5.241 -26.444 1.00 52.09 273 GLY A N 1
ATOM 2065 C CA . GLY A 1 273 ? 9.670 -3.908 -27.050 1.00 52.09 273 GLY A CA 1
ATOM 2066 C C . GLY A 1 273 ? 9.328 -3.784 -28.546 1.00 52.09 273 GLY A C 1
ATOM 2067 O O . GLY A 1 273 ? 9.660 -2.765 -29.130 1.00 52.09 273 GLY A O 1
ATOM 2068 N N . SER A 1 274 ? 8.680 -4.783 -29.165 1.00 50.50 274 SER A N 1
ATOM 2069 C CA . SER A 1 274 ? 8.292 -4.820 -30.591 1.00 50.50 274 SER A CA 1
ATOM 2070 C C . SER A 1 274 ? 9.317 -4.239 -31.587 1.00 50.50 274 SER A C 1
ATOM 2072 O O . SER A 1 274 ? 8.928 -3.547 -32.529 1.00 50.50 274 SER A O 1
ATOM 2074 N N . ASP A 1 275 ? 10.595 -4.592 -31.456 1.00 52.53 275 ASP A N 1
ATOM 2075 C CA . ASP A 1 275 ? 11.460 -4.661 -32.638 1.00 52.53 275 ASP A CA 1
ATOM 2076 C C . ASP A 1 275 ? 10.987 -5.862 -33.471 1.00 52.53 275 ASP A C 1
ATOM 2078 O O . ASP A 1 275 ? 11.099 -7.028 -33.071 1.00 52.53 275 ASP A O 1
ATOM 2082 N N . ALA A 1 276 ? 10.353 -5.565 -34.600 1.00 47.12 276 ALA A N 1
ATOM 2083 C CA . ALA A 1 276 ? 9.921 -6.563 -35.566 1.00 47.12 276 ALA A CA 1
ATOM 2084 C C . ALA A 1 276 ? 10.773 -6.552 -36.846 1.00 47.12 276 ALA A C 1
ATOM 2086 O O . ALA A 1 276 ? 10.418 -7.278 -37.777 1.00 47.12 276 ALA A O 1
ATOM 2087 N N . SER A 1 277 ? 11.859 -5.771 -36.925 1.00 52.00 277 SER A N 1
ATOM 2088 C CA . SER A 1 277 ? 12.510 -5.503 -38.214 1.00 52.00 277 SER A CA 1
ATOM 2089 C C . SER A 1 277 ? 13.933 -6.039 -38.344 1.00 52.00 277 SER A C 1
ATOM 2091 O O . SER A 1 277 ? 14.204 -6.646 -39.384 1.00 52.00 277 SER A O 1
ATOM 2093 N N . ASP A 1 278 ? 14.835 -5.883 -37.362 1.00 61.06 278 ASP A N 1
ATOM 2094 C CA . ASP A 1 278 ? 16.247 -6.244 -37.611 1.00 61.06 278 ASP A CA 1
ATOM 2095 C C . ASP A 1 278 ? 17.142 -6.635 -36.416 1.00 61.06 278 ASP A C 1
ATOM 2097 O O . ASP A 1 278 ? 18.245 -7.140 -36.651 1.00 61.06 278 ASP A O 1
ATOM 2101 N N . GLY A 1 279 ? 16.699 -6.515 -35.160 1.00 63.72 279 GLY A N 1
ATOM 2102 C CA . GLY A 1 279 ? 17.514 -6.890 -33.998 1.00 63.72 279 GLY A CA 1
ATOM 2103 C C . GLY A 1 279 ? 18.553 -5.843 -33.586 1.00 63.72 279 GLY A C 1
ATOM 2104 O O . GLY A 1 279 ? 19.494 -6.193 -32.861 1.00 63.72 279 GLY A O 1
ATOM 2105 N N . VAL A 1 280 ? 18.440 -4.590 -34.045 1.00 69.31 280 VAL A N 1
ATOM 2106 C CA . VAL A 1 280 ? 19.442 -3.534 -33.831 1.00 69.31 280 VAL A CA 1
ATOM 2107 C C . VAL A 1 280 ? 18.877 -2.370 -33.008 1.00 69.31 280 VAL A C 1
ATOM 2109 O O . VAL A 1 280 ? 17.813 -1.836 -33.271 1.00 69.31 280 VAL A O 1
ATOM 2112 N N . MET A 1 281 ? 19.635 -1.889 -32.015 1.00 72.31 281 MET A N 1
ATOM 2113 C CA . MET A 1 281 ? 19.289 -0.667 -31.268 1.00 72.31 281 MET A CA 1
ATOM 2114 C C . MET A 1 281 ? 19.643 0.603 -32.061 1.00 72.31 281 MET A C 1
ATOM 2116 O O . MET A 1 281 ? 20.601 1.307 -31.723 1.00 72.31 281 MET A O 1
ATOM 2120 N N . ASP A 1 282 ? 18.873 0.919 -33.099 1.00 70.88 282 ASP A N 1
ATOM 2121 C CA . ASP A 1 282 ? 19.132 2.066 -33.984 1.00 70.88 282 ASP A CA 1
ATOM 2122 C C . ASP A 1 282 ? 18.149 3.243 -33.819 1.00 70.88 282 ASP A C 1
ATOM 2124 O O . ASP A 1 282 ? 18.335 4.299 -34.423 1.00 70.88 282 ASP A O 1
ATOM 2128 N N . GLY A 1 283 ? 17.148 3.094 -32.946 1.00 66.88 283 GLY A N 1
ATOM 2129 C CA . GLY A 1 283 ? 16.192 4.145 -32.585 1.00 66.88 283 GLY A CA 1
ATOM 2130 C C . GLY A 1 283 ? 14.985 4.262 -33.515 1.00 66.88 283 GLY A C 1
ATOM 2131 O O . GLY A 1 283 ? 14.128 5.113 -33.265 1.00 66.88 283 GLY A O 1
ATOM 2132 N N . SER A 1 284 ? 14.883 3.418 -34.545 1.00 64.56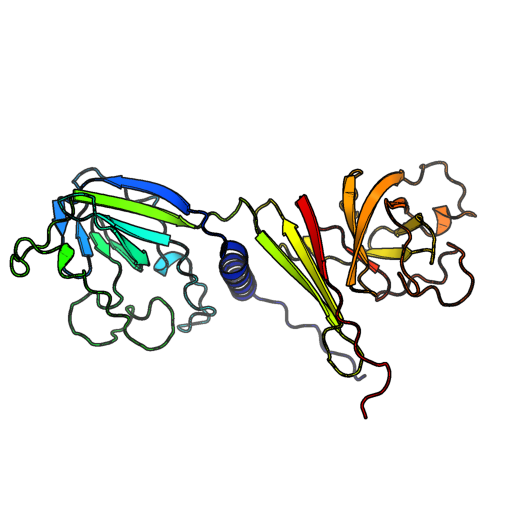 284 SER A N 1
ATOM 2133 C CA . SER A 1 284 ? 13.703 3.345 -35.413 1.00 64.56 284 SER A CA 1
ATOM 2134 C C . SER A 1 284 ? 12.467 2.750 -34.706 1.00 64.56 284 SER A C 1
ATOM 2136 O O . SER A 1 284 ? 11.338 3.025 -35.114 1.00 64.56 284 SER A O 1
ATOM 2138 N N . ASP A 1 285 ? 12.666 2.066 -33.571 1.00 62.03 285 ASP A N 1
ATOM 2139 C CA . ASP A 1 285 ? 11.632 1.333 -32.813 1.00 62.03 285 ASP A CA 1
ATOM 2140 C C . ASP A 1 285 ? 10.969 2.126 -31.668 1.00 62.03 285 ASP A C 1
ATOM 2142 O O . ASP A 1 285 ? 10.247 1.587 -30.829 1.00 62.03 285 ASP A O 1
ATOM 2146 N N . MET A 1 286 ? 11.191 3.438 -31.614 1.00 59.06 286 MET A N 1
ATOM 2147 C CA . MET A 1 286 ? 10.824 4.316 -30.493 1.00 59.06 286 MET A CA 1
ATOM 2148 C C . MET A 1 286 ? 9.342 4.749 -30.498 1.00 59.06 286 MET A C 1
ATOM 2150 O O . MET A 1 286 ? 9.031 5.942 -30.428 1.00 59.06 286 MET A O 1
ATOM 2154 N N . SER A 1 287 ? 8.398 3.809 -30.607 1.00 54.09 287 SER A N 1
ATOM 2155 C CA . SER A 1 287 ? 6.962 4.129 -30.535 1.00 54.09 287 SER A CA 1
ATOM 2156 C C . SER A 1 287 ? 6.466 4.228 -29.085 1.00 54.09 287 SER A C 1
ATOM 2158 O O . SER A 1 287 ? 6.903 3.493 -28.205 1.00 54.09 287 SER A O 1
ATOM 2160 N N . SER A 1 288 ? 5.517 5.129 -28.812 1.00 49.94 288 SER A N 1
ATOM 2161 C CA . SER A 1 288 ? 5.025 5.448 -27.457 1.00 49.94 288 SER A CA 1
ATOM 2162 C C . SER A 1 288 ? 4.314 4.301 -26.721 1.00 49.94 288 SER A C 1
ATOM 2164 O O . SER A 1 288 ? 4.026 4.436 -25.534 1.00 49.94 288 SER A O 1
ATOM 2166 N N . MET A 1 289 ? 4.035 3.183 -27.401 1.00 45.00 289 MET A N 1
ATOM 2167 C CA . MET A 1 289 ? 3.482 1.958 -26.807 1.00 45.00 289 MET A CA 1
ATOM 2168 C C . MET A 1 289 ? 4.537 0.858 -26.602 1.00 45.00 289 MET A C 1
ATOM 2170 O O . MET A 1 289 ? 4.238 -0.135 -25.948 1.00 45.00 289 MET A O 1
ATOM 2174 N N . ALA A 1 290 ? 5.765 1.057 -27.098 1.00 59.94 290 ALA A N 1
ATOM 2175 C CA . ALA A 1 290 ? 6.931 0.204 -26.891 1.00 59.94 290 ALA A CA 1
ATOM 2176 C C . ALA A 1 290 ? 7.879 0.841 -25.870 1.00 59.94 290 ALA A C 1
ATOM 2178 O O . ALA A 1 290 ? 8.913 1.412 -26.205 1.00 59.94 290 ALA A O 1
ATOM 2179 N N . GLY A 1 291 ? 7.467 0.837 -24.604 1.00 77.75 291 GLY A N 1
ATOM 2180 C CA . GLY A 1 291 ? 8.213 1.501 -23.546 1.00 77.75 291 GLY A CA 1
ATOM 2181 C C . GLY A 1 291 ? 8.352 0.665 -22.286 1.00 77.75 291 GLY A C 1
ATOM 2182 O O . GLY A 1 291 ? 7.740 -0.392 -22.132 1.00 77.75 291 GLY A O 1
ATOM 2183 N N . ALA A 1 292 ? 9.171 1.165 -21.372 1.00 88.81 292 ALA A N 1
ATOM 2184 C CA . ALA A 1 292 ? 9.476 0.525 -20.110 1.00 88.81 292 ALA A CA 1
ATOM 2185 C C . ALA A 1 292 ? 9.012 1.360 -18.916 1.00 88.81 292 ALA A C 1
ATOM 2187 O O . ALA A 1 292 ? 9.093 2.589 -18.944 1.00 88.81 292 ALA A O 1
ATOM 2188 N N . MET A 1 293 ? 8.584 0.698 -17.840 1.00 91.31 293 MET A N 1
ATOM 2189 C CA . MET A 1 293 ? 8.371 1.346 -16.540 1.00 91.31 293 MET A CA 1
ATOM 2190 C C . MET A 1 293 ? 9.498 0.990 -15.577 1.00 91.31 293 MET A C 1
ATOM 2192 O O . MET A 1 293 ? 10.019 -0.129 -15.585 1.00 91.31 293 MET A O 1
ATOM 2196 N N . PHE A 1 294 ? 9.791 1.923 -14.668 1.00 91.50 294 PHE A N 1
ATOM 2197 C CA . PHE A 1 294 ? 10.786 1.757 -13.604 1.00 91.50 294 PHE A CA 1
ATOM 2198 C C . PHE A 1 294 ? 10.183 2.042 -12.224 1.00 91.50 294 PHE A C 1
ATOM 2200 O O . PHE A 1 294 ? 10.532 3.047 -11.592 1.00 91.50 294 PHE A O 1
ATOM 2207 N N . PRO A 1 295 ? 9.257 1.201 -11.731 1.00 86.56 295 PRO A N 1
ATOM 2208 C CA . PRO A 1 295 ? 8.625 1.469 -10.453 1.00 86.56 295 PRO A CA 1
ATOM 2209 C C . PRO A 1 295 ? 9.641 1.270 -9.320 1.00 86.56 295 PRO A C 1
ATOM 2211 O O . PRO A 1 295 ? 10.304 0.228 -9.251 1.00 86.56 295 PRO A O 1
ATOM 2214 N N . PRO A 1 296 ? 9.783 2.244 -8.409 1.00 84.06 296 PRO A N 1
ATOM 2215 C CA . PRO A 1 296 ? 10.621 2.088 -7.238 1.00 84.06 296 PRO A CA 1
ATOM 2216 C C . PRO A 1 296 ? 10.005 1.072 -6.269 1.00 84.06 296 PRO A C 1
ATOM 2218 O O . PRO A 1 296 ? 8.855 0.654 -6.398 1.00 84.06 296 PRO A O 1
ATOM 2221 N N . GLY A 1 297 ? 10.797 0.664 -5.281 1.00 83.56 297 GLY A N 1
ATOM 2222 C CA . GLY A 1 297 ? 10.311 -0.171 -4.185 1.00 83.56 297 GLY A CA 1
ATOM 2223 C C . GLY A 1 297 ? 10.101 -1.643 -4.535 1.00 83.56 297 GLY A C 1
ATOM 2224 O O . GLY A 1 297 ? 9.883 -2.425 -3.623 1.00 83.56 297 GLY A O 1
ATOM 2225 N N . ILE A 1 298 ? 10.222 -2.079 -5.794 1.00 87.44 298 ILE A N 1
ATOM 2226 C CA . ILE A 1 298 ? 10.127 -3.513 -6.112 1.00 87.44 298 ILE A CA 1
ATOM 2227 C C . ILE A 1 298 ? 11.248 -4.275 -5.397 1.00 87.44 298 ILE A C 1
ATOM 2229 O O . ILE A 1 298 ? 12.439 -3.952 -5.525 1.00 87.44 298 ILE A O 1
ATOM 2233 N N . VAL A 1 299 ? 10.826 -5.262 -4.614 1.00 86.69 299 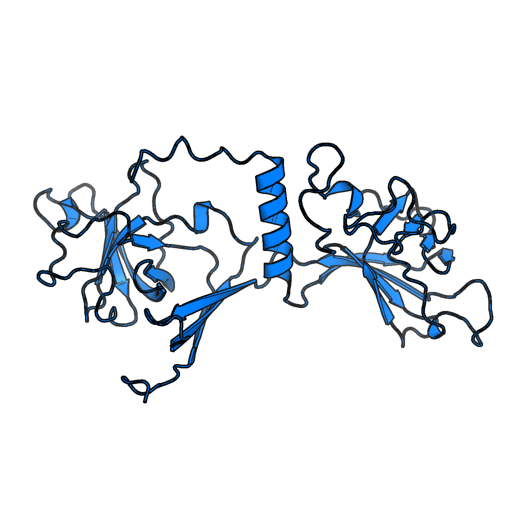VAL A N 1
ATOM 2234 C CA . VAL A 1 299 ? 11.677 -6.151 -3.824 1.00 86.69 299 VAL A CA 1
ATOM 2235 C C . VAL A 1 299 ? 12.000 -7.375 -4.656 1.00 86.69 299 VAL A C 1
ATOM 2237 O O . VAL A 1 299 ? 13.176 -7.686 -4.854 1.00 86.69 299 VAL A O 1
ATOM 2240 N N . ASP A 1 300 ? 10.954 -8.016 -5.175 1.00 89.06 300 ASP A N 1
ATOM 2241 C CA . ASP A 1 300 ? 11.068 -9.233 -5.960 1.00 89.06 300 ASP A CA 1
ATOM 2242 C C . ASP A 1 300 ? 9.846 -9.450 -6.862 1.00 89.06 300 ASP A C 1
ATOM 2244 O O . ASP A 1 300 ? 8.789 -8.836 -6.665 1.00 89.06 300 ASP A O 1
ATOM 2248 N N . VAL A 1 301 ? 10.002 -10.330 -7.848 1.00 88.19 301 VAL A N 1
ATOM 2249 C CA . VAL A 1 301 ? 8.940 -10.730 -8.773 1.00 88.19 301 VAL A CA 1
ATOM 2250 C C . VAL A 1 301 ? 8.868 -12.248 -8.830 1.00 88.19 301 VAL A C 1
ATOM 2252 O O . VAL A 1 301 ? 9.809 -12.912 -9.256 1.00 88.19 301 VAL A O 1
ATOM 2255 N N . TYR A 1 302 ? 7.721 -12.795 -8.435 1.00 85.25 302 TYR A N 1
ATOM 2256 C CA . TYR A 1 302 ? 7.474 -14.229 -8.409 1.00 85.25 302 TYR A CA 1
ATOM 2257 C C . TYR A 1 302 ? 6.574 -14.634 -9.579 1.00 85.25 302 TYR A C 1
ATOM 2259 O O . TYR A 1 302 ? 5.408 -14.230 -9.616 1.00 85.25 302 TYR A O 1
ATOM 2267 N N . PRO A 1 303 ? 7.054 -15.452 -10.528 1.00 81.19 303 PRO A N 1
ATOM 2268 C CA . PRO A 1 303 ? 6.186 -16.013 -11.552 1.00 81.19 303 PRO A CA 1
ATOM 2269 C C . PRO A 1 303 ? 5.221 -17.017 -10.904 1.00 81.19 303 PRO A C 1
ATOM 2271 O O . PRO A 1 303 ? 5.642 -18.018 -10.328 1.00 81.19 303 PRO A O 1
ATOM 2274 N N . ALA A 1 304 ? 3.914 -16.784 -11.025 1.00 73.12 304 ALA A N 1
ATOM 2275 C CA . ALA A 1 304 ? 2.868 -17.642 -10.457 1.00 73.12 304 ALA A CA 1
ATOM 2276 C C . ALA A 1 304 ? 2.521 -18.856 -11.352 1.00 73.12 304 ALA A C 1
ATOM 2278 O O . ALA A 1 304 ? 1.501 -19.517 -11.156 1.00 73.12 304 ALA A O 1
ATOM 2279 N N . GLY A 1 305 ? 3.380 -19.161 -12.332 1.00 59.09 305 GLY A N 1
ATOM 2280 C CA . GLY A 1 305 ? 3.251 -20.284 -13.261 1.00 59.09 305 GLY A CA 1
ATOM 2281 C C . GLY A 1 305 ? 2.643 -19.923 -14.622 1.00 59.09 305 GLY A C 1
ATOM 2282 O O . GLY A 1 305 ? 2.118 -18.828 -14.840 1.00 59.09 305 GLY A O 1
ATOM 2283 N N . TYR A 1 306 ? 2.734 -20.874 -15.557 1.00 57.03 306 TYR A N 1
ATOM 2284 C CA . TYR A 1 306 ? 2.115 -20.812 -16.882 1.00 57.03 306 TYR A CA 1
ATOM 2285 C C . TYR A 1 306 ? 1.130 -21.975 -17.049 1.00 57.03 306 TYR A C 1
ATOM 2287 O O . TYR A 1 306 ? 1.417 -23.099 -16.636 1.00 57.03 306 TYR A O 1
ATOM 2295 N N . ARG A 1 307 ? -0.032 -21.729 -17.667 1.00 47.19 307 ARG A N 1
ATOM 2296 C CA . ARG A 1 307 ? -0.904 -22.810 -18.158 1.00 47.19 307 ARG A CA 1
ATOM 2297 C C . ARG A 1 307 ? -0.689 -22.987 -19.658 1.00 47.19 307 ARG A C 1
ATOM 2299 O O . ARG A 1 307 ? -1.014 -22.107 -20.461 1.00 47.19 307 ARG A O 1
ATOM 2306 N N . SER A 1 308 ? -0.165 -24.145 -20.044 1.00 48.56 308 SER A N 1
ATOM 2307 C CA . SER A 1 308 ? -0.168 -24.611 -21.428 1.00 48.56 308 SER A CA 1
ATOM 2308 C C . SER A 1 308 ? -1.584 -25.056 -21.802 1.00 48.56 308 SER A C 1
ATOM 2310 O O . SER A 1 308 ? -2.026 -26.144 -21.452 1.00 48.56 308 SER A O 1
ATOM 2312 N N . PHE A 1 309 ? -2.324 -24.196 -22.500 1.00 50.12 309 PHE A N 1
ATOM 2313 C CA . PHE A 1 309 ? -3.519 -24.610 -23.239 1.00 50.12 309 PHE A CA 1
ATOM 2314 C C . PHE A 1 309 ? -3.141 -24.959 -24.680 1.00 50.12 309 PHE A C 1
ATOM 2316 O O . PHE A 1 309 ? -2.275 -24.257 -25.226 1.00 50.12 309 PHE A O 1
ATOM 2323 N N . PRO A 1 310 ? -3.794 -25.965 -25.293 1.00 54.91 310 PRO A N 1
ATOM 2324 C CA . PRO A 1 310 ? -3.625 -26.276 -26.710 1.00 54.91 310 PRO A CA 1
ATOM 2325 C C . PRO A 1 310 ? -3.841 -25.028 -27.580 1.00 54.91 310 PRO A C 1
ATOM 2327 O O . PRO A 1 310 ? -4.592 -24.115 -27.224 1.00 54.91 310 PRO A O 1
ATOM 2330 N N . GLU A 1 311 ? -3.106 -24.942 -28.690 1.00 50.31 311 GLU A N 1
ATOM 2331 C CA . GLU A 1 311 ? -3.109 -23.757 -29.562 1.00 50.31 311 GLU A CA 1
ATOM 2332 C C . GLU A 1 311 ? -4.457 -23.543 -30.266 1.00 50.31 311 GLU A C 1
ATOM 2334 O O . GLU A 1 311 ? -4.804 -22.398 -30.588 1.00 50.31 311 GLU A O 1
ATOM 2339 N N . THR A 1 312 ? -5.240 -24.614 -30.401 1.00 44.53 312 THR A N 1
ATOM 2340 C CA . THR A 1 312 ? -6.591 -24.658 -30.957 1.00 44.53 312 THR A CA 1
ATOM 2341 C C . THR A 1 312 ? -7.602 -25.038 -29.876 1.00 44.53 312 THR A C 1
ATOM 2343 O O . THR A 1 312 ? -7.388 -25.984 -29.118 1.00 44.53 312 THR A O 1
ATOM 2346 N N . ALA A 1 313 ? -8.696 -24.278 -29.796 1.00 48.53 313 ALA A N 1
ATOM 2347 C CA . ALA A 1 313 ? -9.918 -24.764 -29.171 1.00 48.53 313 ALA A CA 1
ATOM 2348 C C . ALA A 1 313 ? -10.530 -25.790 -30.133 1.00 48.53 313 ALA A C 1
ATOM 2350 O O . ALA A 1 313 ? -10.749 -25.446 -31.296 1.00 48.53 313 ALA A O 1
ATOM 2351 N N . ASP A 1 314 ? -10.733 -27.019 -29.669 1.00 41.84 314 ASP A N 1
ATOM 2352 C CA . ASP A 1 314 ? -11.707 -27.915 -30.300 1.00 41.84 314 ASP A CA 1
ATOM 2353 C C . ASP A 1 314 ? -13.129 -27.404 -30.017 1.00 41.84 314 ASP A C 1
ATOM 2355 O O . ASP A 1 314 ? -13.368 -26.928 -28.877 1.00 41.84 314 ASP A O 1
#

Radius of gyration: 26.51 Å; chains: 1; bounding box: 63×46×71 Å

pLDDT: mean 78.57, std 13.92, range [35.12, 96.94]

Foldseek 3Di:
DPPDDDDPDQDPLNVLQVLQVQLLQQLPPPAKDFPDKDFFPFDAFFKTFRDPPDDCVPPDALLVRFRDDVLATPAFRSLQKWKWFAAPVSPDIDIARFHDDDPRMTGRWLCPPVPLDRDDPSRSGRPRDGGDRTDDLSQPVVSDDPPGGTGMMTMIGRDQFDKGWDKQFFADPVRDTFWIKIWIFGDRGDDPLQVDWWFKDAQAQFQKMFTAADPVRHRAPDDQQAWKAFLQRRDIWHWHDKDADDPPDDCQDLVVQGGMMTGTPGHQHVCRLNPPDDRDSPNPSRDPSSTMGGHPGTPDMGIPDGDDDPPDDD